Protein AF-A0AAD9LIN9-F1 (afdb_monomer_lite)

Sequence (236 aa):
MSSSPPSQGSTLVLTNASLFRLIMSFIDGVPGRVVSLVTDFQRSARGVPWSAVGALPRSVIQRGDLKTLRHLRKLSTTKTFQSRPELVFDGATRCAIQFGQLEILKYLADTGLLLNDGSAHSVTINSRTVGSMLMGWAVRYSEALQSTEKLEIVQWVAANYSRSALRDVKAEDLSRAGIPVLQILRQRELATSGLEDPKLADLVAKMGKMTTLRFFLERDGARCTADAMDGAATNG

Radius of gyration: 23.52 Å; chains: 1; bounding box: 52×35×80 Å

Secondary structure (DSSP, 8-state):
---PPPPHHHHHHHH-HHHHHHHHTEETTEEHHHHHHHHHHHHH-SSS-TTSTTHHHHHHHHTT-HHHHHHHHHHHTSTTTTT-GGG--TTHHHHHHHTT-HHHHHHHHHTT-TT----S------HHHHHHHHHHHHHHHTTTT--THHHHHHHHHHHHS-GGGGTT--HHHHHT--HHHHHHHHHTT-SHHHHH-THHHHHHHHTT-HHHHHHHHTSTT----HHHHHHHHHH-

Organism: NCBI:txid4793

pLDDT: mean 81.63, std 12.38, range [37.16, 95.62]

Foldseek 3Di:
DDDDPDPPVVVVCVPPPVNVVVVVCADPNAGVVLVVLLVVCVVPDPDDPLQAAQQSLLSCLLVLPVVVNVSLVVQCPDPVRVPRRNSQCACNLLSNLLNLNVVVNVVCVVVVNQNSHVDPPPPVCPLLNSLQVQLLSLQQNVPVPPDPSSVVSNVVSPVPGDLNSQQNRALLSNLNGDPVSVVVCVVVVHNVNRLVDLCNLLSNLLVVVVVVNVVSPVDPPRDHDVSSVVSNVVVD

Structure (mmCIF, N/CA/C/O backbone):
data_AF-A0AAD9LIN9-F1
#
_entry.id   AF-A0AAD9LIN9-F1
#
loop_
_atom_site.group_PDB
_atom_site.id
_atom_site.type_symbol
_atom_site.label_atom_id
_atom_site.label_alt_id
_atom_site.label_comp_id
_atom_site.label_asym_id
_atom_site.label_entity_id
_atom_site.label_seq_id
_atom_site.pdbx_PDB_ins_code
_atom_site.Cartn_x
_atom_site.Cartn_y
_atom_site.Cartn_z
_atom_site.occupancy
_atom_site.B_iso_or_equiv
_atom_site.auth_seq_id
_atom_site.auth_comp_id
_atom_site.auth_asym_id
_atom_site.auth_atom_id
_atom_site.pdbx_PDB_model_num
ATOM 1 N N . MET A 1 1 ? -34.062 1.562 52.263 1.00 40.84 1 MET A N 1
ATOM 2 C CA . MET A 1 1 ? -33.052 1.560 51.182 1.00 40.84 1 MET A CA 1
ATOM 3 C C . MET A 1 1 ? -32.554 0.131 51.027 1.00 40.84 1 MET A C 1
ATOM 5 O O . MET A 1 1 ? -31.830 -0.338 51.890 1.00 40.84 1 MET A O 1
ATOM 9 N N . SER A 1 2 ? -33.049 -0.604 50.028 1.00 40.00 2 SER A N 1
ATOM 10 C CA . SER A 1 2 ? -32.646 -1.994 49.778 1.00 40.00 2 SER A CA 1
ATOM 11 C C . SER A 1 2 ? -31.381 -1.978 48.921 1.00 40.00 2 SER A C 1
ATOM 13 O O . SER A 1 2 ? -31.427 -1.574 47.761 1.00 40.00 2 SER A O 1
ATOM 15 N N . SER A 1 3 ? -30.241 -2.325 49.516 1.00 50.09 3 SER A N 1
ATOM 16 C CA . SER A 1 3 ? -28.999 -2.568 48.788 1.00 50.09 3 SER A CA 1
ATOM 17 C C . SER A 1 3 ? -29.068 -3.963 48.178 1.00 50.09 3 SER A C 1
ATOM 19 O O . SER A 1 3 ? -29.034 -4.961 48.901 1.00 50.09 3 SER A O 1
ATOM 21 N N . SER A 1 4 ? -29.182 -4.032 46.857 1.00 52.44 4 SER A N 1
ATOM 22 C CA . SER A 1 4 ? -29.046 -5.272 46.098 1.00 52.44 4 SER A CA 1
ATOM 23 C C . SER A 1 4 ? -27.738 -5.977 46.494 1.00 52.44 4 SER A C 1
ATOM 25 O O . SER A 1 4 ? -26.710 -5.299 46.597 1.00 52.44 4 SER A O 1
ATOM 27 N N . PRO A 1 5 ? -27.734 -7.302 46.727 1.00 55.59 5 PRO A N 1
ATOM 28 C CA . PRO A 1 5 ? -26.505 -8.019 47.046 1.00 55.59 5 PRO A CA 1
ATOM 29 C C . PRO A 1 5 ? -25.484 -7.816 45.914 1.00 55.59 5 PRO A C 1
ATOM 31 O O . PRO A 1 5 ? -25.882 -7.790 44.743 1.00 55.59 5 PRO A O 1
ATOM 34 N N . PRO A 1 6 ? -24.181 -7.656 46.223 1.00 55.16 6 PRO A N 1
ATOM 35 C CA . PRO A 1 6 ? -23.162 -7.539 45.191 1.00 55.16 6 PRO A CA 1
ATOM 36 C C . PRO A 1 6 ? -23.255 -8.775 44.300 1.00 55.16 6 PRO A C 1
ATOM 38 O O . PRO A 1 6 ? -23.201 -9.908 44.780 1.00 55.16 6 PRO A O 1
ATOM 41 N N . SER A 1 7 ? -23.475 -8.546 43.005 1.00 63.53 7 SER A N 1
ATOM 42 C CA . SER A 1 7 ? -23.636 -9.620 42.029 1.00 63.53 7 SER A CA 1
ATOM 43 C C . SER A 1 7 ? -22.483 -10.620 42.177 1.00 63.53 7 SER A C 1
ATOM 45 O O . SER A 1 7 ? -21.326 -10.213 42.291 1.00 63.53 7 SER A O 1
ATOM 47 N N . GLN A 1 8 ? -22.758 -11.927 42.177 1.00 64.88 8 GLN A N 1
ATOM 48 C CA . GLN A 1 8 ? -21.700 -12.946 42.283 1.00 64.88 8 GLN A CA 1
ATOM 49 C C . GLN A 1 8 ? -20.569 -12.722 41.258 1.00 64.88 8 GLN A C 1
ATOM 51 O O . GLN A 1 8 ? -19.408 -13.007 41.546 1.00 64.88 8 GLN A O 1
ATOM 56 N N . GLY A 1 9 ? -20.886 -12.122 40.104 1.00 65.44 9 GLY A N 1
ATOM 57 C CA . GLY A 1 9 ? -19.915 -11.704 39.093 1.00 65.44 9 GLY A CA 1
ATOM 58 C C . GLY A 1 9 ? -18.908 -10.648 39.569 1.00 65.44 9 GLY A C 1
ATOM 59 O O . GLY A 1 9 ? -17.719 -10.803 39.306 1.00 65.44 9 GLY A O 1
ATOM 60 N N . SER A 1 10 ? -19.323 -9.613 40.311 1.00 66.25 10 SER A N 1
ATOM 61 C CA . SER A 1 10 ? -18.398 -8.582 40.824 1.00 66.25 10 SER A CA 1
ATOM 62 C C . SER A 1 10 ? -17.397 -9.140 41.843 1.00 66.25 10 SER A C 1
ATOM 64 O O . SER A 1 10 ? -16.228 -8.760 41.835 1.00 66.25 10 SER A O 1
ATOM 66 N N . THR A 1 11 ? -17.815 -10.102 42.666 1.00 73.06 11 THR A N 1
ATOM 67 C CA . THR A 1 11 ? -16.934 -10.760 43.643 1.00 73.06 11 THR A CA 1
ATOM 68 C C . THR A 1 11 ? -15.920 -11.675 42.953 1.00 73.06 11 THR A C 1
ATOM 70 O O . THR A 1 11 ? -14.753 -11.707 43.334 1.00 73.06 11 THR A O 1
ATOM 73 N N . LEU A 1 12 ? -16.325 -12.360 41.880 1.00 74.56 12 LEU A N 1
ATOM 74 C CA . LEU A 1 12 ? -15.452 -13.192 41.039 1.00 74.56 12 LEU A CA 1
ATOM 75 C C . LEU A 1 12 ? -14.375 -12.372 40.316 1.00 74.56 12 LEU A C 1
ATOM 77 O O . LEU A 1 12 ? -13.228 -12.796 40.192 1.00 74.56 12 LEU A O 1
ATOM 81 N N . VAL A 1 13 ? -14.741 -11.173 39.868 1.00 73.69 13 VAL A N 1
ATOM 82 C CA . VAL A 1 13 ? -13.835 -10.230 39.207 1.00 73.69 13 VAL A CA 1
ATOM 83 C C . VAL A 1 13 ? -12.764 -9.706 40.166 1.00 73.69 13 VAL A C 1
ATOM 85 O O . VAL A 1 13 ? -11.589 -9.670 39.805 1.00 73.69 13 VAL A O 1
ATOM 88 N N . LEU A 1 14 ? -13.160 -9.316 41.382 1.00 74.06 14 LEU A N 1
ATOM 89 C CA . LEU A 1 14 ? -12.251 -8.752 42.387 1.00 74.06 14 LEU A CA 1
ATOM 90 C C . LEU A 1 14 ? -11.348 -9.806 43.041 1.00 74.06 14 LEU A C 1
ATOM 92 O O . LEU A 1 14 ? -10.249 -9.482 43.480 1.00 74.06 14 LEU A O 1
ATOM 96 N N . THR A 1 15 ? -11.784 -11.066 43.093 1.00 81.25 15 THR A N 1
ATOM 97 C CA . THR A 1 15 ? -11.004 -12.167 43.689 1.00 81.25 15 THR A CA 1
ATOM 98 C C . THR A 1 15 ? -10.076 -12.855 42.686 1.00 81.25 15 THR A C 1
ATOM 100 O O . THR A 1 15 ? -9.101 -13.492 43.084 1.00 81.25 15 THR A O 1
ATOM 103 N N . ASN A 1 16 ? -10.307 -12.694 41.380 1.00 84.31 16 ASN A N 1
ATOM 104 C CA . ASN A 1 16 ? -9.411 -13.197 40.347 1.00 84.31 16 ASN A CA 1
ATOM 105 C C . ASN A 1 16 ? -8.352 -12.145 39.982 1.00 84.31 16 ASN A C 1
ATOM 107 O O . ASN A 1 16 ? -8.599 -11.236 39.190 1.00 84.31 16 ASN A O 1
ATOM 111 N N . ALA A 1 17 ? -7.135 -12.304 40.510 1.00 80.88 17 ALA A N 1
ATOM 112 C CA . ALA A 1 17 ? -6.036 -11.356 40.306 1.00 80.88 17 ALA A CA 1
ATOM 113 C C . ALA A 1 17 ? -5.685 -11.095 38.828 1.00 80.88 17 ALA A C 1
ATOM 115 O O . ALA A 1 17 ? -5.216 -10.005 38.494 1.00 80.88 17 ALA A O 1
ATOM 116 N N . SER A 1 18 ? -5.885 -12.075 37.944 1.00 83.69 18 SER A N 1
ATOM 117 C CA . SER A 1 18 ? -5.639 -11.928 36.505 1.00 83.69 18 SER A CA 1
ATOM 118 C C . SER A 1 18 ? -6.723 -11.082 35.844 1.00 83.69 18 SER A C 1
ATOM 120 O O . SER A 1 18 ? -6.426 -10.214 35.025 1.00 83.69 18 SER A O 1
ATOM 122 N N . LEU A 1 19 ? -7.979 -11.302 36.234 1.00 78.81 19 LEU A N 1
ATOM 123 C CA . LEU A 1 19 ? -9.132 -10.587 35.696 1.00 78.81 19 LEU A CA 1
ATOM 124 C C . LEU A 1 19 ? -9.186 -9.146 36.219 1.00 78.81 19 LEU A C 1
ATOM 126 O O . LEU A 1 19 ? -9.415 -8.216 35.448 1.00 78.81 19 LEU A O 1
ATOM 130 N N . PHE A 1 20 ? -8.854 -8.949 37.495 1.00 77.62 20 PHE A N 1
ATOM 131 C CA . PHE A 1 20 ? -8.679 -7.631 38.094 1.00 77.62 20 PHE A CA 1
ATOM 132 C C . PHE A 1 20 ? -7.570 -6.831 37.396 1.00 77.62 20 PHE A C 1
ATOM 134 O O . PHE A 1 20 ? -7.797 -5.698 36.972 1.00 77.62 20 PHE A O 1
ATOM 141 N N . ARG A 1 21 ? -6.389 -7.436 37.182 1.00 77.19 21 ARG A N 1
ATOM 142 C CA . ARG A 1 21 ? -5.291 -6.801 36.430 1.00 77.19 21 ARG A CA 1
ATOM 143 C C . ARG A 1 21 ? -5.683 -6.461 34.994 1.00 77.19 21 ARG A C 1
ATOM 145 O O . ARG A 1 21 ? -5.292 -5.410 34.495 1.00 77.19 21 ARG A O 1
ATOM 152 N N . LEU A 1 22 ? -6.462 -7.322 34.338 1.00 77.69 22 LEU A N 1
ATOM 153 C CA . LEU A 1 22 ? -6.975 -7.046 33.001 1.00 77.69 22 LEU A CA 1
ATOM 154 C C . LEU A 1 22 ? -7.895 -5.822 33.005 1.00 77.69 22 LEU A C 1
ATOM 156 O O . LEU A 1 22 ? -7.712 -4.953 32.165 1.00 77.69 22 LEU A O 1
ATOM 160 N N . ILE A 1 23 ? -8.830 -5.709 33.949 1.00 76.12 23 ILE A N 1
ATOM 161 C CA . ILE A 1 23 ? -9.749 -4.561 34.030 1.00 76.12 23 ILE A CA 1
ATOM 162 C C . ILE A 1 23 ? -8.998 -3.267 34.338 1.00 76.12 23 ILE A C 1
ATOM 164 O O . ILE A 1 23 ? -9.248 -2.260 33.685 1.00 76.12 23 ILE A O 1
ATOM 168 N N . MET A 1 24 ? -8.022 -3.306 35.247 1.00 75.75 24 MET A N 1
ATOM 169 C CA . MET A 1 24 ? -7.171 -2.149 35.558 1.00 75.75 24 MET A CA 1
ATOM 170 C C . MET A 1 24 ? -6.304 -1.696 34.373 1.00 75.75 24 MET A C 1
ATOM 172 O O . MET A 1 24 ? -5.775 -0.589 34.384 1.00 75.75 24 MET A O 1
ATOM 176 N N . SER A 1 25 ? -6.153 -2.525 33.334 1.00 78.50 25 SER A N 1
ATOM 177 C CA . SER A 1 25 ? -5.475 -2.119 32.099 1.00 78.50 25 SER A CA 1
ATOM 178 C C . SER A 1 25 ? -6.343 -1.252 31.176 1.00 78.50 25 SER A C 1
ATOM 180 O O . SER A 1 25 ? -5.838 -0.759 30.167 1.00 78.50 25 SER A O 1
ATOM 182 N N . PHE A 1 26 ? -7.625 -1.056 31.502 1.00 75.56 26 PHE A N 1
ATOM 183 C CA . PHE A 1 26 ? -8.545 -0.162 30.802 1.00 75.56 26 PHE A CA 1
ATOM 184 C C . PHE A 1 26 ? -8.775 1.110 31.628 1.00 75.56 26 PHE A C 1
ATOM 186 O O . PHE A 1 26 ? -8.906 1.054 32.846 1.00 75.56 26 PHE A O 1
ATOM 193 N N . ILE A 1 27 ? -8.870 2.251 30.951 1.00 74.00 27 ILE A N 1
ATOM 194 C CA . ILE A 1 27 ? -9.215 3.556 31.522 1.00 74.00 27 ILE A CA 1
ATOM 195 C C . ILE A 1 27 ? -10.541 3.963 30.880 1.00 74.00 27 ILE A C 1
ATOM 197 O O . ILE A 1 27 ? -10.624 4.039 29.655 1.00 74.00 27 ILE A O 1
ATOM 201 N N . ASP A 1 28 ? -11.594 4.127 31.683 1.00 69.62 28 ASP A N 1
ATOM 202 C CA . ASP A 1 28 ? -12.959 4.443 31.224 1.00 69.62 28 ASP A CA 1
ATOM 203 C C . ASP A 1 28 ? -13.486 3.505 30.116 1.00 69.62 28 ASP A C 1
ATOM 205 O O . ASP A 1 28 ? -14.159 3.912 29.170 1.00 69.62 28 ASP A O 1
ATOM 209 N N . GLY A 1 29 ? -13.147 2.213 30.209 1.00 71.81 29 GLY A N 1
ATOM 210 C CA . GLY A 1 29 ? -13.532 1.197 29.220 1.00 71.81 29 GLY A CA 1
ATOM 211 C C . GLY A 1 29 ? -12.688 1.196 27.938 1.00 71.81 29 GLY A C 1
ATOM 212 O O . GLY A 1 29 ? -12.915 0.366 27.056 1.00 71.81 29 GLY A O 1
ATOM 213 N N . VAL A 1 30 ? -11.679 2.065 27.840 1.00 78.31 30 VAL A N 1
ATOM 214 C CA . VAL A 1 30 ? -10.724 2.130 26.728 1.00 78.31 30 VAL A CA 1
ATOM 215 C C . VAL A 1 30 ? -9.413 1.443 27.134 1.00 78.31 30 VAL A C 1
ATOM 217 O O . VAL A 1 30 ? -8.867 1.757 28.189 1.00 78.31 30 VAL A O 1
ATOM 220 N N . PRO A 1 31 ? -8.853 0.518 26.331 1.00 81.75 31 PRO A N 1
ATOM 221 C CA . PRO A 1 31 ? -7.564 -0.100 26.643 1.00 81.75 31 PRO A CA 1
ATOM 222 C C . PRO A 1 31 ? -6.465 0.953 26.842 1.00 81.75 31 PRO A C 1
ATOM 224 O O . PRO A 1 31 ? -6.282 1.820 25.988 1.00 81.75 31 PRO A O 1
ATOM 227 N N . GLY A 1 32 ? -5.661 0.845 27.901 1.00 78.44 32 GLY A N 1
ATOM 228 C CA . GLY A 1 32 ? -4.617 1.824 28.234 1.00 78.44 32 GLY A CA 1
ATOM 229 C C . GLY A 1 32 ? -3.576 2.027 27.125 1.00 78.44 32 GLY A C 1
ATOM 230 O O . GLY A 1 32 ? -3.044 3.121 26.964 1.00 78.44 32 GLY A O 1
ATOM 231 N N . ARG A 1 33 ? -3.348 1.014 26.275 1.00 79.44 33 ARG A N 1
ATOM 232 C CA . ARG A 1 33 ? -2.519 1.142 25.059 1.00 79.44 33 ARG A CA 1
ATOM 233 C C . ARG A 1 33 ? -3.085 2.150 24.057 1.00 79.44 33 ARG A C 1
ATOM 235 O O . ARG A 1 33 ? -2.318 2.879 23.440 1.00 79.44 33 ARG A O 1
ATOM 242 N N . VAL A 1 34 ? -4.409 2.208 23.911 1.00 79.38 34 VAL A N 1
ATOM 243 C CA . VAL A 1 34 ? -5.083 3.196 23.057 1.00 79.38 34 VAL A CA 1
ATOM 244 C C . VAL A 1 34 ? -4.967 4.588 23.675 1.00 79.38 34 VAL A C 1
ATOM 246 O O . VAL A 1 34 ? -4.693 5.540 22.954 1.00 79.38 34 VAL A O 1
ATOM 249 N N . VAL A 1 35 ? -5.084 4.711 25.000 1.00 79.69 35 VAL A N 1
ATOM 250 C CA . VAL A 1 35 ? -4.871 5.992 25.696 1.00 79.69 35 VAL A CA 1
ATOM 251 C C . VAL A 1 35 ? -3.441 6.496 25.486 1.00 79.69 35 VAL A C 1
ATOM 253 O O . VAL A 1 35 ? -3.258 7.625 25.043 1.00 79.69 35 VAL A O 1
ATOM 256 N N . SER A 1 36 ? -2.435 5.638 25.689 1.00 81.94 36 SER A N 1
ATOM 257 C CA . SER A 1 36 ? -1.027 5.972 25.426 1.00 81.94 36 SER A CA 1
ATOM 258 C C . SER A 1 36 ? -0.796 6.389 23.975 1.00 81.94 36 SER A C 1
ATOM 260 O O . SER A 1 36 ? -0.120 7.383 23.730 1.00 81.94 36 SER A O 1
ATOM 262 N N . LEU A 1 37 ? -1.379 5.661 23.014 1.00 82.00 37 LEU A N 1
ATOM 263 C CA . LEU A 1 37 ? -1.310 6.007 21.595 1.00 82.00 37 LEU A CA 1
ATOM 264 C C . LEU A 1 37 ? -1.851 7.418 21.343 1.00 82.00 37 LEU A C 1
ATOM 266 O O . LEU A 1 37 ? -1.202 8.191 20.644 1.00 82.00 37 LEU A O 1
ATOM 270 N N . VAL A 1 38 ? -3.017 7.752 21.901 1.00 80.88 38 VAL A N 1
ATOM 271 C CA . VAL A 1 38 ? -3.627 9.080 21.751 1.00 80.88 38 VAL A CA 1
ATOM 272 C C . VAL A 1 38 ? -2.725 10.154 22.355 1.00 80.88 38 VAL A C 1
ATOM 274 O O . VAL A 1 38 ? -2.462 11.158 21.696 1.00 80.88 38 VAL A O 1
ATOM 277 N N . THR A 1 39 ? -2.196 9.937 23.562 1.00 77.94 39 THR A N 1
ATOM 278 C CA . THR A 1 39 ? -1.291 10.896 24.212 1.00 77.94 39 THR A CA 1
ATOM 279 C C . THR A 1 39 ? -0.00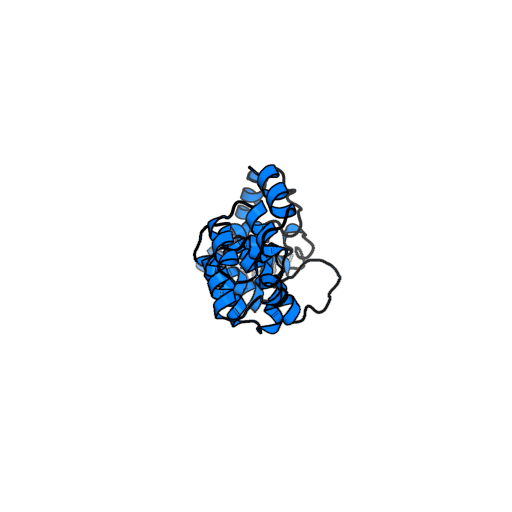5 11.102 23.408 1.00 77.94 39 THR A C 1
ATOM 281 O O . THR A 1 39 ? 0.435 12.236 23.223 1.00 77.94 39 THR A O 1
ATOM 284 N N . ASP A 1 40 ? 0.596 10.028 22.894 1.00 80.06 40 ASP A N 1
ATOM 285 C CA . ASP A 1 40 ? 1.798 10.113 22.062 1.00 80.06 40 ASP A CA 1
ATOM 286 C C . ASP A 1 40 ? 1.509 10.822 20.739 1.00 80.06 40 ASP A C 1
ATOM 288 O O . ASP A 1 40 ? 2.277 11.682 20.315 1.00 80.06 40 ASP A O 1
ATOM 292 N N . PHE A 1 41 ? 0.383 10.501 20.099 1.00 74.00 41 PHE A N 1
ATOM 293 C CA . PHE A 1 41 ? -0.036 11.146 18.860 1.00 74.00 41 PHE A CA 1
ATOM 294 C C . PHE A 1 41 ? -0.233 12.652 19.060 1.00 74.00 41 PHE A C 1
ATOM 296 O O . PHE A 1 41 ? 0.284 13.442 18.277 1.00 74.00 41 PHE A O 1
ATOM 303 N N . GLN A 1 42 ? -0.901 13.061 20.143 1.00 73.62 42 GLN A N 1
ATOM 304 C CA . GLN A 1 42 ? -1.080 14.471 20.501 1.00 73.62 42 GLN A CA 1
ATOM 305 C C . GLN A 1 42 ? 0.254 15.189 20.741 1.00 73.62 42 GLN A C 1
ATOM 307 O O . GLN A 1 42 ? 0.411 16.331 20.316 1.00 73.62 42 GLN A O 1
ATOM 312 N N . ARG A 1 43 ? 1.235 14.527 21.372 1.00 73.88 43 ARG A N 1
ATOM 313 C CA . ARG A 1 43 ? 2.582 15.096 21.557 1.00 73.88 43 ARG A CA 1
ATOM 314 C C . ARG A 1 43 ? 3.352 15.233 20.239 1.00 73.88 43 ARG A C 1
ATOM 316 O O . ARG A 1 43 ? 4.125 16.175 20.083 1.00 73.88 43 ARG A O 1
ATOM 323 N N . SER A 1 44 ? 3.168 14.300 19.306 1.00 70.12 44 SER A N 1
ATOM 324 C CA . SER A 1 44 ? 3.923 14.243 18.046 1.00 70.12 44 SER A CA 1
ATOM 325 C C . SER A 1 44 ? 3.276 14.991 16.876 1.00 70.12 44 SER A C 1
ATOM 327 O O . SER A 1 44 ? 3.962 15.265 15.891 1.00 70.12 44 SER A O 1
ATOM 329 N N . ALA A 1 45 ? 1.986 15.327 16.943 1.00 62.34 45 ALA A N 1
ATOM 330 C CA . ALA A 1 45 ? 1.246 15.957 15.852 1.00 62.34 45 ALA A CA 1
ATOM 331 C C . ALA A 1 45 ? 1.630 17.438 15.652 1.00 62.34 45 ALA A C 1
ATOM 333 O O . ALA A 1 45 ? 0.875 18.353 15.970 1.00 62.34 45 ALA A O 1
ATOM 334 N N . ARG A 1 46 ? 2.800 17.699 15.058 1.00 55.31 46 ARG A N 1
ATOM 335 C CA . ARG A 1 46 ? 3.103 18.998 14.441 1.00 55.31 46 ARG A CA 1
ATOM 336 C C . ARG A 1 46 ? 2.500 19.027 13.032 1.00 55.31 46 ARG A C 1
ATOM 338 O O . ARG A 1 46 ? 3.142 18.608 12.079 1.00 55.31 46 ARG A O 1
ATOM 345 N N . GLY A 1 47 ? 1.254 19.492 12.908 1.00 58.22 47 GLY A N 1
ATOM 346 C CA . GLY A 1 47 ? 0.669 19.896 11.617 1.00 58.22 47 GLY A CA 1
ATOM 347 C C . GLY A 1 47 ? -0.437 19.015 11.019 1.00 58.22 47 GLY A C 1
ATOM 348 O O . GLY A 1 47 ? -1.042 19.431 10.037 1.00 58.22 47 GLY A O 1
ATOM 349 N N . VAL A 1 48 ? -0.767 17.853 11.598 1.00 57.78 48 VAL A N 1
ATOM 350 C CA . VAL A 1 48 ? -1.979 17.091 11.226 1.00 57.78 48 VAL A CA 1
ATOM 351 C C . VAL A 1 48 ? -3.020 17.264 12.334 1.00 57.78 48 VAL A C 1
ATOM 353 O O . VAL A 1 48 ? -2.715 16.927 13.480 1.00 57.78 48 VAL A O 1
ATOM 356 N N . PRO A 1 49 ? -4.231 17.776 12.041 1.00 60.34 49 PRO A N 1
ATOM 357 C CA . PRO A 1 49 ? -5.289 17.888 13.038 1.00 60.34 49 PRO A CA 1
ATOM 358 C C . PRO A 1 49 ? -5.581 16.527 13.672 1.00 60.34 49 PRO A C 1
ATOM 360 O O . PRO A 1 49 ? -5.737 15.530 12.968 1.00 60.34 49 PRO A O 1
ATOM 363 N N . TRP A 1 50 ? -5.679 16.482 15.000 1.00 58.56 50 TRP A N 1
ATOM 364 C CA . TRP A 1 50 ? -5.973 15.250 15.740 1.00 58.56 50 TRP A CA 1
ATOM 365 C C . TRP A 1 50 ? -7.312 14.616 15.331 1.00 58.56 50 TRP A C 1
ATOM 367 O O . TRP A 1 50 ? -7.451 13.402 15.417 1.00 58.56 50 TRP A O 1
ATOM 377 N N . SER A 1 51 ? -8.247 15.431 14.832 1.00 61.09 51 SER A N 1
ATOM 378 C CA . SER A 1 51 ? -9.563 15.040 14.320 1.00 61.09 51 SER A CA 1
ATOM 379 C C . SER A 1 51 ? -9.559 14.555 12.865 1.00 61.09 51 SER A C 1
ATOM 381 O O . SER A 1 51 ? -10.620 14.357 12.269 1.00 61.09 51 SER A O 1
ATOM 383 N N . ALA A 1 52 ? -8.382 14.386 12.252 1.00 76.94 52 ALA A N 1
ATOM 384 C CA . ALA A 1 52 ? -8.292 13.899 10.885 1.00 76.94 52 ALA A CA 1
ATOM 385 C C . ALA A 1 52 ? -8.848 12.471 10.777 1.00 76.94 52 ALA A C 1
ATOM 387 O O . ALA A 1 52 ? -8.537 11.589 11.584 1.00 76.94 52 ALA A O 1
ATOM 388 N N . VAL A 1 53 ? -9.643 12.240 9.731 1.00 84.62 53 VAL A N 1
ATOM 389 C CA . VAL A 1 53 ? -10.270 10.943 9.467 1.00 84.62 53 VAL A CA 1
ATOM 390 C C . VAL A 1 53 ? -9.202 9.844 9.415 1.00 84.62 53 VAL A C 1
ATOM 392 O O . VAL A 1 53 ? -8.164 9.979 8.758 1.00 84.62 53 VAL A O 1
ATOM 395 N N . GLY A 1 54 ? -9.414 8.788 10.195 1.00 86.75 54 GLY A N 1
ATOM 396 C CA . GLY A 1 54 ? -8.530 7.630 10.304 1.00 86.75 54 GLY A CA 1
ATOM 397 C C . GLY A 1 54 ? -7.109 7.900 10.784 1.00 86.75 54 GLY A C 1
ATOM 398 O O . GLY A 1 54 ? -6.202 7.119 10.487 1.00 86.75 54 GLY A O 1
ATOM 399 N N . ALA A 1 55 ? -6.884 8.990 11.521 1.00 87.88 55 ALA A N 1
ATOM 400 C CA . ALA A 1 55 ? -5.576 9.305 12.091 1.00 87.88 55 ALA A CA 1
ATOM 401 C C . ALA A 1 55 ? -5.027 8.178 12.988 1.00 87.88 55 ALA A C 1
ATOM 403 O O . ALA A 1 55 ? -3.855 7.811 12.857 1.00 87.88 55 ALA A O 1
ATOM 404 N N . LEU A 1 56 ? -5.859 7.591 13.862 1.00 89.56 56 LEU A N 1
ATOM 405 C CA . LEU A 1 56 ? -5.398 6.591 14.832 1.00 89.56 56 LEU A CA 1
ATOM 406 C C . LEU A 1 56 ? -5.045 5.249 14.171 1.00 89.56 56 LEU A C 1
ATOM 408 O O . LEU A 1 56 ? -3.920 4.789 14.392 1.00 89.56 56 LEU A O 1
ATOM 412 N N . PRO A 1 57 ? -5.901 4.634 13.321 1.00 92.50 57 PRO A N 1
ATOM 413 C CA . PRO A 1 57 ? -5.515 3.436 12.584 1.00 92.50 57 PRO A CA 1
ATOM 414 C C . PRO A 1 57 ? -4.239 3.644 11.769 1.00 92.50 57 PRO A C 1
ATOM 416 O O . PRO A 1 57 ? -3.318 2.846 11.895 1.00 92.50 57 PRO A O 1
ATOM 419 N N . ARG A 1 58 ? -4.118 4.742 11.009 1.00 90.75 58 ARG A N 1
ATOM 420 C CA . ARG A 1 58 ? -2.915 5.007 10.199 1.00 90.75 58 ARG A CA 1
ATOM 421 C C . ARG A 1 58 ? -1.646 5.119 11.048 1.00 90.75 58 ARG A C 1
ATOM 423 O O . ARG A 1 58 ? -0.626 4.542 10.682 1.00 90.75 58 ARG A O 1
ATOM 430 N N . SER A 1 59 ? -1.709 5.784 12.203 1.00 90.00 59 SER A N 1
ATOM 431 C CA . SER A 1 59 ? -0.560 5.881 13.115 1.00 90.00 59 SER A CA 1
ATOM 432 C C . SER A 1 59 ? -0.132 4.518 13.668 1.00 90.00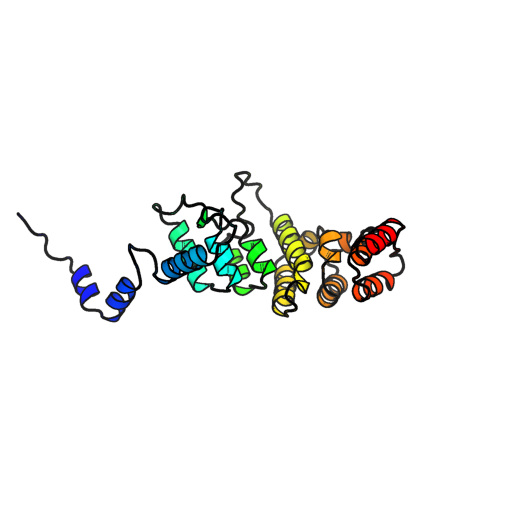 59 SER A C 1
ATOM 434 O O . SER A 1 59 ? 1.057 4.209 13.719 1.00 90.00 59 SER A O 1
ATOM 436 N N . VAL A 1 60 ? -1.095 3.676 14.045 1.00 92.62 60 VAL A N 1
ATOM 437 C CA . VAL A 1 60 ? -0.830 2.317 14.539 1.00 92.62 60 VAL A CA 1
ATOM 438 C C . VAL A 1 60 ? -0.240 1.429 13.449 1.00 92.62 60 VAL A C 1
ATOM 440 O O . VAL A 1 60 ? 0.693 0.672 13.713 1.00 92.62 60 VAL A O 1
ATOM 443 N N . ILE A 1 61 ? -0.757 1.546 12.226 1.00 93.94 61 ILE A N 1
ATOM 444 C CA . ILE A 1 61 ? -0.271 0.806 11.062 1.00 93.94 61 ILE A CA 1
ATOM 445 C C . ILE A 1 61 ? 1.169 1.197 10.756 1.00 93.94 61 ILE A C 1
ATOM 447 O O . ILE A 1 61 ? 2.006 0.318 10.612 1.00 93.94 61 ILE A O 1
ATOM 451 N N . GLN A 1 62 ? 1.496 2.488 10.750 1.00 90.62 62 GLN A N 1
ATOM 452 C CA . GLN A 1 62 ? 2.874 2.945 10.562 1.00 90.62 62 GLN A CA 1
ATOM 453 C C . GLN A 1 62 ? 3.853 2.320 11.575 1.00 90.62 62 GLN A C 1
ATOM 455 O O . GLN A 1 62 ? 5.006 2.072 11.234 1.00 90.62 62 GLN A O 1
ATOM 460 N N . ARG A 1 63 ? 3.402 2.048 12.807 1.00 91.00 63 ARG A N 1
ATOM 461 C CA . ARG A 1 63 ? 4.198 1.396 13.863 1.00 91.00 63 ARG A CA 1
ATOM 462 C C . ARG A 1 63 ? 4.184 -0.141 13.796 1.00 91.00 63 ARG A C 1
ATOM 464 O O . ARG A 1 63 ? 4.869 -0.772 14.592 1.00 91.00 63 ARG A O 1
ATOM 471 N N . GLY A 1 64 ? 3.378 -0.743 12.920 1.00 92.44 64 GLY A N 1
ATOM 472 C CA . GLY A 1 64 ? 3.200 -2.196 12.826 1.00 92.44 64 GLY A CA 1
ATOM 473 C C . GLY A 1 64 ? 2.468 -2.840 14.011 1.00 92.44 64 GLY A C 1
ATOM 474 O O . GLY A 1 64 ? 2.540 -4.053 14.205 1.00 92.44 64 GLY A O 1
ATOM 475 N N . ASP A 1 65 ? 1.740 -2.067 14.826 1.00 93.94 65 ASP A N 1
ATOM 476 C CA . ASP A 1 65 ? 1.103 -2.587 16.044 1.00 93.94 65 ASP A CA 1
ATOM 477 C C . ASP A 1 65 ? -0.296 -3.174 15.770 1.00 93.94 65 ASP A C 1
ATOM 479 O O . ASP A 1 65 ? -1.344 -2.592 16.070 1.00 93.94 65 ASP A O 1
ATOM 483 N N . LEU A 1 66 ? -0.318 -4.395 15.229 1.00 94.94 66 LEU A N 1
ATOM 484 C CA . LEU A 1 66 ? -1.551 -5.139 14.948 1.00 94.94 66 LEU A CA 1
ATOM 485 C C . LEU A 1 66 ? -2.435 -5.332 16.194 1.00 94.94 66 LEU A C 1
ATOM 487 O O . LEU A 1 66 ? -3.665 -5.361 16.091 1.00 94.94 66 LEU A O 1
ATOM 491 N N . LYS A 1 67 ? -1.838 -5.465 17.386 1.00 92.69 67 LYS A N 1
ATOM 492 C CA . LYS A 1 67 ? -2.606 -5.656 18.624 1.00 92.69 67 LYS A CA 1
ATOM 493 C C . LYS A 1 67 ? -3.417 -4.408 18.926 1.00 92.69 67 LYS A C 1
ATOM 495 O O . LYS A 1 67 ? -4.619 -4.516 19.163 1.00 92.69 67 LYS A O 1
ATOM 500 N N . THR A 1 68 ? -2.802 -3.232 18.898 1.00 91.44 68 THR A N 1
ATOM 501 C CA . THR A 1 68 ? -3.519 -1.971 19.125 1.00 91.44 68 THR A CA 1
ATOM 502 C C . THR A 1 68 ? -4.530 -1.702 18.010 1.00 91.44 68 THR A C 1
ATOM 504 O O . THR A 1 68 ? -5.641 -1.263 18.301 1.00 91.44 68 THR A O 1
ATOM 507 N N . LEU A 1 69 ? -4.240 -2.090 16.763 1.00 94.12 69 LEU A N 1
ATOM 508 C CA . LEU A 1 69 ? -5.184 -1.942 15.649 1.00 94.12 69 LEU A CA 1
ATOM 509 C C . LEU A 1 69 ? -6.480 -2.739 15.874 1.00 94.12 69 LEU A C 1
ATOM 511 O O . LEU A 1 69 ? -7.578 -2.229 15.650 1.00 94.12 69 LEU A O 1
ATOM 515 N N . ARG A 1 70 ? -6.367 -3.971 16.391 1.00 92.69 70 ARG A N 1
ATOM 516 C CA . ARG A 1 70 ? -7.526 -4.799 16.772 1.00 92.69 70 ARG A CA 1
ATOM 517 C C . ARG A 1 70 ? -8.367 -4.142 17.868 1.00 92.69 70 ARG A C 1
ATOM 519 O O . ARG A 1 70 ? -9.594 -4.222 17.821 1.00 92.69 70 ARG A O 1
ATOM 526 N N . HIS A 1 71 ? -7.729 -3.480 18.834 1.00 90.31 71 HIS A N 1
ATOM 527 C CA . HIS A 1 71 ? -8.439 -2.727 19.870 1.00 90.31 71 HIS A CA 1
ATOM 528 C C . HIS A 1 71 ? -9.166 -1.512 19.290 1.00 90.31 71 HIS A C 1
ATOM 530 O O . HIS A 1 71 ? -10.336 -1.311 19.612 1.00 90.31 71 HIS A O 1
ATOM 536 N N . LEU A 1 72 ? -8.521 -0.753 18.395 1.00 91.25 72 LEU A N 1
ATOM 537 C CA . LEU A 1 72 ? -9.153 0.379 17.710 1.00 91.25 72 LEU A CA 1
ATOM 538 C C . LEU A 1 72 ? -10.385 -0.056 16.918 1.00 91.25 72 LEU A C 1
ATOM 540 O O . LEU A 1 72 ? -11.411 0.608 16.999 1.00 91.25 72 LEU A O 1
ATOM 544 N N . ARG A 1 73 ? -10.328 -1.202 16.231 1.00 90.81 73 ARG A N 1
ATOM 545 C CA . ARG A 1 73 ? -11.501 -1.746 15.536 1.00 90.81 73 ARG A CA 1
ATOM 546 C C . ARG A 1 73 ? -12.641 -2.081 16.497 1.00 90.81 73 ARG A C 1
ATOM 548 O O . ARG A 1 73 ? -13.797 -1.793 16.223 1.00 90.81 73 ARG A O 1
ATOM 555 N N . LYS A 1 74 ? -12.331 -2.690 17.642 1.00 90.12 74 LYS A N 1
ATOM 556 C CA . LYS A 1 74 ? -13.350 -3.026 18.648 1.00 90.12 74 LYS A CA 1
ATOM 557 C C . LYS A 1 74 ? -14.012 -1.763 19.218 1.00 90.12 74 LYS A C 1
ATOM 559 O O . LYS A 1 74 ? -15.221 -1.737 19.447 1.00 90.12 74 LYS A O 1
ATOM 564 N N . LEU A 1 75 ? -13.224 -0.702 19.407 1.00 88.94 75 LEU A N 1
ATOM 565 C CA . LEU A 1 75 ? -13.729 0.612 19.803 1.00 88.94 75 LEU A CA 1
ATOM 566 C C . LEU A 1 75 ? -14.577 1.245 18.697 1.00 88.94 75 LEU A C 1
ATOM 568 O O . LEU A 1 75 ? -15.667 1.720 18.991 1.00 88.94 75 LEU A O 1
ATOM 572 N N . SER A 1 76 ? -14.144 1.192 17.435 1.00 89.19 76 SER A N 1
ATOM 573 C CA . SER A 1 76 ? -14.881 1.785 16.311 1.00 89.19 76 SER A CA 1
ATOM 574 C C . SER A 1 76 ? -16.253 1.142 16.085 1.00 89.19 76 SER A C 1
ATOM 576 O O . SER A 1 76 ? -17.144 1.786 15.550 1.00 89.19 76 SER A O 1
ATOM 578 N N . THR A 1 77 ? -16.462 -0.109 16.507 1.00 87.19 77 THR A N 1
ATOM 579 C CA . THR A 1 77 ? -17.779 -0.772 16.454 1.00 87.19 77 THR A CA 1
ATOM 580 C C . THR A 1 77 ? -18.638 -0.530 17.698 1.00 87.19 77 THR A C 1
ATOM 582 O O . THR A 1 77 ? -19.772 -0.999 17.770 1.00 87.19 77 THR A O 1
ATOM 585 N N . THR A 1 78 ? -18.111 0.149 18.716 1.00 88.12 78 THR A N 1
ATOM 586 C CA . THR A 1 78 ? -18.849 0.443 19.949 1.00 88.12 78 THR A CA 1
ATOM 587 C C . THR A 1 78 ? -19.709 1.688 19.745 1.00 88.12 78 THR A C 1
ATOM 589 O O . THR A 1 78 ? -19.200 2.720 19.314 1.00 88.12 78 THR A O 1
ATOM 592 N N . LYS A 1 79 ? -20.999 1.628 20.112 1.00 86.25 79 LYS A N 1
ATOM 593 C CA . LYS A 1 79 ? -21.979 2.716 19.890 1.00 86.25 79 LYS A CA 1
ATOM 594 C C . LYS A 1 79 ? -21.488 4.099 20.330 1.00 86.25 79 LYS A C 1
ATOM 596 O O . LYS A 1 79 ? -21.742 5.081 19.646 1.00 86.25 79 LYS A O 1
ATOM 601 N N . THR A 1 80 ? -20.762 4.170 21.443 1.00 84.81 80 THR A N 1
ATOM 602 C CA . THR A 1 80 ? -20.224 5.418 22.008 1.00 84.81 80 THR A CA 1
ATOM 603 C C . THR A 1 80 ? -19.161 6.079 21.124 1.00 84.81 80 THR A C 1
ATOM 605 O O . THR A 1 80 ? -19.001 7.296 21.151 1.00 84.81 80 THR A O 1
ATOM 608 N N . PHE A 1 81 ? -18.416 5.284 20.354 1.00 82.38 81 PHE A N 1
ATOM 609 C CA . PHE A 1 81 ? -17.228 5.731 19.624 1.00 82.38 81 PHE A CA 1
ATOM 610 C C . PHE A 1 81 ? -17.349 5.578 18.103 1.00 82.38 81 PHE A C 1
ATOM 612 O O . PHE A 1 81 ? -16.502 6.090 17.380 1.00 82.38 81 PHE A O 1
ATOM 619 N N . GLN A 1 82 ? -18.402 4.931 17.601 1.00 83.31 82 GLN A N 1
ATOM 620 C CA . GLN A 1 82 ? -18.585 4.654 16.172 1.00 83.31 82 GLN A CA 1
ATOM 621 C C . GLN A 1 82 ? -18.625 5.904 15.278 1.00 83.31 82 GLN A C 1
ATOM 623 O O . GLN A 1 82 ? -18.289 5.827 14.103 1.00 83.31 82 GLN A O 1
ATOM 628 N N . SER A 1 83 ? -19.027 7.059 15.821 1.00 84.50 83 SER A N 1
ATOM 629 C CA . SER A 1 83 ? -19.108 8.327 15.084 1.00 84.50 83 SER A CA 1
ATOM 630 C C . SER A 1 83 ? -17.805 9.131 15.102 1.00 84.50 83 SER A C 1
ATOM 632 O O . SER A 1 83 ? -17.775 10.255 14.605 1.00 84.50 83 SER A O 1
ATOM 634 N N . ARG A 1 84 ? -16.740 8.607 15.720 1.00 85.44 84 ARG A N 1
ATOM 635 C CA . ARG A 1 84 ? -15.465 9.315 15.858 1.00 85.44 84 ARG A CA 1
ATOM 636 C C . ARG A 1 84 ? -14.660 9.218 14.557 1.00 85.44 84 ARG A C 1
ATOM 638 O O . ARG A 1 84 ? -14.260 8.107 14.197 1.00 85.44 84 ARG A O 1
ATOM 645 N N . PRO A 1 85 ? -14.387 10.339 13.861 1.00 87.25 85 PRO A N 1
ATOM 646 C CA . PRO A 1 85 ? -13.662 10.315 12.590 1.00 87.25 85 PRO A CA 1
ATOM 647 C C . PRO A 1 85 ? -12.253 9.726 12.731 1.00 87.25 85 PRO A C 1
ATOM 649 O O . PRO A 1 85 ? -11.757 9.068 11.818 1.00 87.25 85 PRO A O 1
ATOM 652 N N . GLU A 1 86 ? -11.622 9.880 13.892 1.00 87.00 86 GLU A N 1
ATOM 653 C CA . GLU A 1 86 ? -10.261 9.422 14.172 1.00 87.00 86 GLU A CA 1
ATOM 654 C C . GLU A 1 86 ? -10.136 7.890 14.189 1.00 87.00 86 GLU A C 1
ATOM 656 O O . GLU A 1 86 ? -9.039 7.364 13.993 1.00 87.00 86 GLU A O 1
ATOM 661 N N . LEU A 1 87 ? -11.250 7.182 14.425 1.00 88.12 87 LEU A N 1
ATOM 662 C CA . LEU A 1 87 ? -11.334 5.718 14.500 1.00 88.12 87 LEU A CA 1
ATOM 663 C C . LEU A 1 87 ? -11.750 5.059 13.177 1.00 88.12 87 LEU A C 1
ATOM 665 O O . LEU A 1 87 ? -11.752 3.830 13.088 1.00 88.12 87 LEU A O 1
ATOM 669 N N . VAL A 1 88 ? -12.099 5.845 12.157 1.00 89.12 88 VAL A N 1
ATOM 670 C CA . VAL A 1 88 ? -12.459 5.329 10.829 1.00 89.12 88 VAL A CA 1
ATOM 671 C C . VAL A 1 88 ? -11.229 4.688 10.180 1.00 89.12 88 VAL A C 1
ATOM 673 O O . VAL A 1 88 ? -10.125 5.204 10.278 1.00 89.12 88 VAL A O 1
ATOM 676 N N . PHE A 1 89 ? -11.390 3.564 9.486 1.00 90.00 89 PHE A N 1
ATOM 677 C CA . PHE A 1 89 ? -10.276 2.851 8.837 1.00 90.00 89 PHE A CA 1
ATOM 678 C C . PHE A 1 89 ? -9.941 3.388 7.430 1.00 90.00 89 PHE A C 1
ATOM 680 O O . PHE A 1 89 ? -9.328 2.692 6.620 1.00 90.00 89 PHE A O 1
ATOM 687 N N . ASP A 1 90 ? -10.304 4.640 7.164 1.00 86.50 90 ASP A N 1
ATOM 688 C CA . ASP A 1 90 ? -10.055 5.334 5.903 1.00 86.50 90 ASP A CA 1
ATOM 689 C C . ASP A 1 90 ? -8.551 5.399 5.605 1.00 86.50 90 ASP A C 1
ATOM 691 O O . ASP A 1 90 ? -7.729 5.719 6.476 1.00 86.50 90 ASP A O 1
ATOM 695 N N . GLY A 1 91 ? -8.164 5.013 4.388 1.00 85.25 91 GLY A N 1
ATOM 696 C CA . GLY A 1 91 ? -6.761 4.959 3.979 1.00 85.25 91 GLY A CA 1
ATOM 697 C C . GLY A 1 91 ? -5.894 3.919 4.710 1.00 85.25 91 GLY A C 1
ATOM 698 O O . GLY A 1 91 ? -4.688 3.856 4.451 1.00 85.25 91 GLY A O 1
ATOM 699 N N . ALA A 1 92 ? -6.458 3.071 5.585 1.00 91.56 92 ALA A N 1
ATOM 700 C CA . ALA A 1 92 ? -5.708 2.049 6.326 1.00 91.56 92 ALA A CA 1
ATOM 701 C C . ALA A 1 92 ? -5.003 1.057 5.389 1.00 91.56 92 ALA A C 1
ATOM 703 O O . ALA A 1 92 ? -3.839 0.718 5.597 1.00 91.56 92 ALA A O 1
ATOM 704 N N . THR A 1 93 ? -5.684 0.646 4.316 1.00 92.56 93 THR A N 1
ATOM 705 C CA . THR A 1 93 ? -5.144 -0.302 3.328 1.00 92.56 93 THR A CA 1
ATOM 706 C C . THR A 1 93 ? -3.916 0.274 2.621 1.00 92.56 93 THR A C 1
ATOM 708 O O . THR A 1 93 ? -2.857 -0.352 2.593 1.00 92.56 93 THR A O 1
ATOM 711 N N . ARG A 1 94 ? -4.023 1.508 2.108 1.00 90.25 94 ARG A N 1
ATOM 712 C CA . ARG A 1 94 ? -2.902 2.206 1.464 1.00 90.25 94 ARG A CA 1
ATOM 713 C C . ARG A 1 94 ? -1.736 2.402 2.429 1.00 90.25 94 ARG A C 1
ATOM 715 O O . ARG A 1 94 ? -0.589 2.197 2.043 1.00 90.25 94 ARG A O 1
ATOM 722 N N . CYS A 1 95 ? -2.030 2.769 3.676 1.00 91.62 95 CYS A N 1
ATOM 723 C CA . CYS A 1 95 ? -1.035 2.949 4.728 1.00 91.62 95 CYS A CA 1
ATOM 724 C C . CYS A 1 95 ? -0.274 1.643 5.013 1.00 91.62 95 CYS A C 1
ATOM 726 O O . CYS A 1 95 ? 0.955 1.649 5.033 1.00 91.62 95 CYS A O 1
ATOM 728 N N . ALA A 1 96 ? -0.977 0.512 5.135 1.00 94.00 96 ALA A N 1
ATOM 729 C CA . ALA A 1 96 ? -0.352 -0.789 5.375 1.00 94.00 96 ALA A CA 1
ATOM 730 C C . ALA A 1 96 ? 0.621 -1.169 4.251 1.00 94.00 96 ALA A C 1
ATOM 732 O O . ALA A 1 96 ? 1.744 -1.583 4.524 1.00 94.00 96 ALA A O 1
ATOM 733 N N . ILE A 1 97 ? 0.235 -0.942 2.992 1.00 92.88 97 ILE A N 1
ATOM 734 C CA . ILE A 1 97 ? 1.104 -1.195 1.836 1.00 92.88 97 ILE A CA 1
ATOM 735 C C . ILE A 1 97 ? 2.309 -0.251 1.822 1.00 92.88 97 ILE A C 1
ATOM 737 O O . ILE A 1 97 ? 3.448 -0.690 1.664 1.00 92.88 97 ILE A O 1
ATOM 741 N N . GLN A 1 98 ? 2.076 1.048 2.023 1.00 90.94 98 GLN A N 1
ATOM 742 C CA . GLN A 1 98 ? 3.133 2.058 2.019 1.00 90.94 98 GLN A CA 1
ATOM 743 C C . GLN A 1 98 ? 4.225 1.756 3.055 1.00 90.94 98 GLN A C 1
ATOM 745 O O . GLN A 1 98 ? 5.411 1.937 2.755 1.00 90.94 98 GLN A O 1
ATOM 750 N N . PHE A 1 99 ? 3.829 1.275 4.237 1.00 91.25 99 PHE A N 1
ATOM 751 C CA . PHE A 1 99 ? 4.723 0.954 5.351 1.00 91.25 99 PHE A CA 1
ATOM 752 C C . PHE A 1 99 ? 5.149 -0.522 5.429 1.00 91.25 99 PHE A C 1
ATOM 754 O O . PHE A 1 99 ? 5.766 -0.905 6.416 1.00 91.25 99 PHE A O 1
ATOM 761 N N . GLY A 1 100 ? 4.855 -1.346 4.414 1.00 92.81 100 GLY A N 1
ATOM 762 C CA . GLY A 1 100 ? 5.325 -2.739 4.361 1.00 92.81 100 GLY A CA 1
ATOM 763 C C . GLY A 1 100 ? 4.668 -3.685 5.376 1.00 92.81 100 GLY A C 1
ATOM 764 O O . GLY A 1 100 ? 5.223 -4.723 5.705 1.00 92.81 100 GLY A O 1
ATOM 765 N N . GLN A 1 101 ? 3.482 -3.356 5.887 1.00 94.25 101 GLN A N 1
ATOM 766 C CA . GLN A 1 101 ? 2.832 -4.093 6.973 1.00 94.25 101 GLN A CA 1
ATOM 767 C C . GLN A 1 101 ? 1.948 -5.234 6.451 1.00 94.25 101 GLN A C 1
ATOM 769 O O . GLN A 1 101 ? 0.717 -5.147 6.488 1.00 94.25 101 GLN A O 1
ATOM 774 N N . LEU A 1 102 ? 2.567 -6.314 5.962 1.00 94.69 102 LEU A N 1
ATOM 775 C CA . LEU A 1 102 ? 1.855 -7.443 5.347 1.00 94.69 102 LEU A CA 1
ATOM 776 C C . LEU A 1 102 ? 0.834 -8.102 6.290 1.00 94.69 102 LEU A C 1
ATOM 778 O O . LEU A 1 102 ? -0.299 -8.356 5.890 1.00 94.69 102 LEU A O 1
ATOM 782 N N . GLU A 1 103 ? 1.197 -8.348 7.549 1.00 95.44 103 GLU A N 1
ATOM 783 C CA . GLU A 1 103 ? 0.297 -9.004 8.512 1.00 95.44 103 GLU A CA 1
ATOM 784 C C . GLU A 1 103 ? -0.930 -8.148 8.847 1.00 95.44 103 GLU A C 1
ATOM 786 O O . GLU A 1 103 ? -2.042 -8.652 9.013 1.00 95.44 103 GLU A O 1
ATOM 791 N N . ILE A 1 104 ? -0.754 -6.828 8.883 1.00 95.62 104 ILE A N 1
ATOM 792 C CA . ILE A 1 104 ? -1.866 -5.890 9.017 1.00 95.62 104 ILE A CA 1
ATOM 793 C C . ILE A 1 104 ? -2.726 -5.895 7.751 1.00 95.62 104 ILE A C 1
ATOM 795 O O . ILE A 1 104 ? -3.950 -5.894 7.857 1.00 95.62 104 ILE A O 1
ATOM 799 N N . LEU A 1 105 ? -2.117 -5.920 6.563 1.00 94.94 105 LEU A N 1
ATOM 800 C CA . LEU A 1 105 ? -2.849 -5.972 5.298 1.00 94.94 105 LEU A CA 1
ATOM 801 C C . LEU A 1 105 ? -3.716 -7.237 5.196 1.00 94.94 105 LEU A C 1
ATOM 803 O O . LEU A 1 105 ? -4.895 -7.131 4.862 1.00 94.94 105 LEU A O 1
ATOM 807 N N . LYS A 1 106 ? -3.168 -8.406 5.557 1.00 94.75 106 LYS A N 1
ATOM 808 C CA . LYS A 1 106 ? -3.918 -9.671 5.659 1.00 94.75 106 LYS A CA 1
ATOM 809 C C . LYS A 1 106 ? -5.078 -9.549 6.641 1.00 94.75 106 LYS A C 1
ATOM 811 O O . LYS A 1 106 ? -6.207 -9.868 6.295 1.00 94.75 106 LYS A O 1
ATOM 816 N N . TYR A 1 107 ? -4.835 -8.979 7.823 1.00 95.38 107 TYR A N 1
ATOM 817 C CA . TYR A 1 107 ? -5.902 -8.721 8.787 1.00 95.38 107 TYR A CA 1
ATOM 818 C C . TYR A 1 107 ? -7.017 -7.834 8.210 1.00 95.38 107 TYR A C 1
ATOM 820 O O . TYR A 1 107 ? -8.191 -8.118 8.433 1.00 95.38 107 TYR A O 1
ATOM 828 N N . LEU A 1 108 ? -6.693 -6.774 7.463 1.00 93.12 108 LEU A N 1
ATOM 829 C CA . LEU A 1 108 ? -7.704 -5.933 6.808 1.00 93.12 108 LEU A CA 1
ATOM 830 C C . LEU A 1 108 ? -8.496 -6.718 5.745 1.00 93.12 108 LEU A C 1
ATOM 832 O O . LEU A 1 108 ? -9.708 -6.529 5.640 1.00 93.12 108 LEU A O 1
ATOM 836 N N . ALA A 1 109 ? -7.843 -7.627 5.014 1.00 91.50 109 ALA A N 1
ATOM 837 C CA . ALA A 1 109 ? -8.477 -8.537 4.057 1.00 91.50 109 ALA A CA 1
ATOM 838 C C . ALA A 1 109 ? -9.468 -9.493 4.723 1.00 91.50 109 ALA A C 1
ATOM 840 O O . ALA A 1 109 ? -10.652 -9.475 4.384 1.00 91.50 109 ALA A O 1
ATOM 841 N N . ASP A 1 110 ? -9.015 -10.234 5.734 1.00 92.00 110 ASP A N 1
ATOM 842 C CA . ASP A 1 110 ? -9.815 -11.227 6.466 1.00 92.00 110 ASP A CA 1
ATOM 843 C C . ASP A 1 110 ? -11.055 -10.617 7.126 1.00 92.00 110 ASP A C 1
ATOM 845 O O . ASP A 1 110 ? -12.019 -11.298 7.471 1.00 92.00 110 ASP A O 1
ATOM 849 N N . THR A 1 111 ? -11.018 -9.307 7.347 1.00 89.44 111 THR A N 1
ATOM 850 C CA . THR A 1 111 ? -12.036 -8.580 8.090 1.00 89.44 111 THR A CA 1
ATOM 851 C C . THR A 1 111 ? -12.952 -7.730 7.224 1.00 89.44 111 THR A C 1
ATOM 853 O O . THR A 1 111 ? -13.828 -7.057 7.774 1.00 89.44 111 THR A O 1
ATOM 856 N N . GLY A 1 112 ? -12.769 -7.773 5.900 1.00 86.94 112 GLY A N 1
ATOM 857 C CA . GLY A 1 112 ? -13.560 -7.007 4.938 1.00 86.94 112 GLY A CA 1
ATOM 858 C C . GLY A 1 112 ? -13.319 -5.497 5.006 1.00 86.94 112 GLY A C 1
ATOM 859 O O . GLY A 1 112 ? -14.185 -4.728 4.610 1.00 86.94 112 GLY A O 1
ATOM 860 N N . LEU A 1 113 ? -12.170 -5.063 5.534 1.00 86.69 113 LEU A N 1
ATOM 861 C CA . LEU A 1 113 ? -11.795 -3.650 5.677 1.00 86.69 113 LEU A CA 1
ATOM 862 C C . LEU A 1 113 ? -10.895 -3.142 4.538 1.00 86.69 113 LEU A C 1
ATOM 864 O O . LEU A 1 113 ? -10.430 -1.999 4.586 1.00 86.69 113 LEU A O 1
ATOM 868 N N . LEU A 1 114 ? -10.615 -3.972 3.527 1.00 85.88 114 LEU A N 1
ATOM 869 C CA . LEU A 1 114 ? -9.853 -3.541 2.357 1.00 85.88 114 LEU A CA 1
ATOM 870 C C . LEU A 1 114 ? -10.585 -2.425 1.622 1.00 85.88 114 LEU A C 1
ATOM 872 O O . LEU A 1 114 ? -11.759 -2.564 1.293 1.00 85.88 114 LEU A O 1
ATOM 876 N N . LEU A 1 115 ? -9.851 -1.351 1.328 1.00 78.69 115 LEU A N 1
ATOM 877 C CA . LEU A 1 115 ? -10.355 -0.185 0.595 1.00 78.69 115 LEU A CA 1
ATOM 878 C C . LEU A 1 115 ? -11.612 0.435 1.223 1.00 78.69 115 LEU A C 1
ATOM 880 O O . LEU A 1 115 ? -12.440 0.998 0.511 1.00 78.69 115 LEU A O 1
ATOM 884 N N . ASN A 1 116 ? -11.763 0.323 2.548 1.00 70.25 116 ASN A N 1
ATOM 885 C CA . ASN A 1 116 ? -12.820 1.002 3.289 1.00 70.25 116 ASN A CA 1
ATOM 886 C C . ASN A 1 116 ? -12.534 2.510 3.340 1.00 70.25 116 ASN A C 1
ATOM 888 O O . ASN A 1 116 ? -12.118 3.039 4.370 1.00 70.25 116 ASN A O 1
ATOM 892 N N . ASP A 1 117 ? -12.700 3.171 2.200 1.00 59.25 117 ASP A N 1
ATOM 893 C CA . ASP A 1 117 ? -12.662 4.616 2.094 1.00 59.25 117 ASP A CA 1
ATOM 894 C C . ASP A 1 117 ? -14.050 5.132 2.491 1.00 59.25 117 ASP A C 1
ATOM 896 O O . ASP A 1 117 ? -15.067 4.673 1.969 1.00 59.25 117 ASP A O 1
ATOM 900 N N . GLY A 1 118 ? -14.115 6.070 3.437 1.00 50.25 118 GLY A N 1
ATOM 901 C CA . GLY A 1 118 ? -15.360 6.565 4.050 1.00 50.25 118 GLY A CA 1
ATOM 902 C C . GLY A 1 118 ? -16.303 7.328 3.103 1.00 50.25 118 GLY A C 1
ATOM 903 O O . GLY A 1 118 ? -17.197 8.040 3.561 1.00 50.25 118 GLY A O 1
ATOM 904 N N . SER A 1 119 ? -16.104 7.221 1.789 1.00 42.72 119 SER A N 1
ATOM 905 C CA . SER A 1 119 ? -16.956 7.812 0.768 1.00 42.72 119 SER A CA 1
ATOM 906 C C . SER A 1 119 ? -18.265 7.033 0.662 1.00 42.72 119 SER A C 1
ATOM 908 O O . SER A 1 119 ? -18.291 5.855 0.315 1.00 42.72 119 SER A O 1
ATOM 910 N N . ALA A 1 120 ? -19.377 7.730 0.894 1.00 37.16 120 ALA A N 1
ATOM 911 C CA . ALA A 1 120 ? -20.754 7.255 0.759 1.00 37.16 120 ALA A CA 1
ATOM 912 C C . ALA A 1 120 ? -21.166 6.854 -0.679 1.00 37.16 120 ALA A C 1
ATOM 914 O O . ALA A 1 120 ? -22.351 6.780 -0.988 1.00 37.16 120 ALA A O 1
ATOM 915 N N . HIS A 1 121 ? -20.212 6.588 -1.570 1.00 39.34 121 HIS A N 1
ATOM 916 C CA . HIS A 1 121 ? -20.443 5.855 -2.806 1.00 39.34 121 HIS A CA 1
ATOM 917 C C . HIS A 1 121 ? -19.898 4.446 -2.615 1.00 39.34 121 HIS A C 1
ATOM 919 O O . HIS A 1 121 ? -18.781 4.132 -3.021 1.00 39.34 121 HIS A O 1
ATOM 925 N N . SER A 1 122 ? -20.726 3.594 -2.003 1.00 41.22 122 SER A N 1
ATOM 926 C CA . SER A 1 122 ? -20.598 2.140 -2.084 1.00 41.22 122 SER A CA 1
ATOM 927 C C . SER A 1 122 ? -20.811 1.717 -3.542 1.00 41.22 122 SER A C 1
ATOM 929 O O . SER A 1 122 ? -21.830 1.150 -3.923 1.00 41.22 122 SER A O 1
ATOM 931 N N . VAL A 1 123 ? -19.850 2.049 -4.403 1.00 47.69 123 VAL A N 1
ATOM 932 C CA . VAL A 1 123 ? -19.635 1.286 -5.621 1.00 47.69 123 VAL A CA 1
ATOM 933 C C . VAL A 1 123 ? -19.220 -0.075 -5.108 1.00 47.69 123 VAL A C 1
ATOM 935 O O . VAL A 1 123 ? -18.268 -0.182 -4.340 1.00 47.69 123 VAL A O 1
ATOM 938 N N . THR A 1 124 ? -19.972 -1.107 -5.461 1.00 50.31 124 THR A N 1
ATOM 939 C CA . THR A 1 124 ? -19.644 -2.492 -5.145 1.00 50.31 124 THR A CA 1
ATOM 940 C C . THR A 1 124 ? -18.265 -2.769 -5.743 1.00 50.31 124 THR A C 1
ATOM 942 O O . THR A 1 124 ? -18.145 -3.028 -6.941 1.00 50.31 124 THR A O 1
ATOM 945 N N . ILE A 1 125 ? -17.200 -2.596 -4.952 1.00 61.41 125 ILE A N 1
ATOM 946 C CA . ILE A 1 125 ? -15.830 -2.728 -5.438 1.00 61.41 125 ILE A CA 1
ATOM 947 C C . ILE A 1 125 ? -15.646 -4.214 -5.721 1.00 61.41 125 ILE A C 1
ATOM 949 O O . ILE A 1 125 ? -15.453 -5.025 -4.819 1.00 61.41 125 ILE A O 1
ATOM 953 N N . ASN A 1 126 ? -15.807 -4.595 -6.985 1.00 70.88 126 ASN A N 1
ATOM 954 C CA . ASN A 1 126 ? -15.642 -5.979 -7.388 1.00 70.88 126 ASN A CA 1
ATOM 955 C C . ASN A 1 126 ? -14.174 -6.400 -7.187 1.00 70.88 126 ASN A C 1
ATOM 957 O O . ASN A 1 126 ? -13.260 -5.572 -7.145 1.00 70.88 126 ASN A O 1
ATOM 961 N N . SER A 1 127 ? -13.939 -7.709 -7.073 1.00 75.00 127 SER A N 1
ATOM 962 C CA . SER A 1 127 ? -12.599 -8.276 -6.847 1.00 75.00 127 SER A CA 1
ATOM 963 C C . SER A 1 127 ? -11.550 -7.766 -7.853 1.00 75.00 127 SER A C 1
ATOM 965 O O . SER A 1 127 ? -10.379 -7.613 -7.502 1.00 75.00 127 SER A O 1
ATOM 967 N N . ARG A 1 128 ? -11.975 -7.424 -9.081 1.00 75.62 128 ARG A N 1
ATOM 968 C CA . ARG A 1 128 ? -11.109 -6.852 -10.119 1.00 75.62 128 ARG A CA 1
ATOM 969 C C . ARG A 1 128 ? -10.578 -5.469 -9.727 1.00 75.62 128 ARG A C 1
ATOM 971 O O . ARG A 1 128 ? -9.367 -5.270 -9.746 1.00 75.62 128 ARG A O 1
ATOM 978 N N . THR A 1 129 ? -11.454 -4.547 -9.331 1.00 80.62 129 THR A N 1
ATOM 979 C CA . THR A 1 129 ? -11.064 -3.191 -8.917 1.00 80.62 129 THR A CA 1
ATOM 980 C C . THR A 1 129 ? -10.195 -3.220 -7.660 1.00 80.62 129 THR A C 1
ATOM 982 O O . THR A 1 129 ? -9.200 -2.498 -7.594 1.00 80.62 129 THR A O 1
ATOM 985 N N . VAL A 1 130 ? -10.512 -4.099 -6.697 1.00 84.12 130 VAL A N 1
ATOM 986 C CA . VAL A 1 130 ? -9.687 -4.273 -5.490 1.00 84.12 130 VAL A CA 1
ATOM 987 C C . VAL A 1 130 ? -8.272 -4.718 -5.861 1.00 84.12 130 VAL A C 1
ATOM 989 O O . VAL A 1 130 ? -7.301 -4.087 -5.448 1.00 84.12 130 VAL A O 1
ATOM 992 N N . GLY A 1 131 ? -8.146 -5.773 -6.674 1.00 85.31 131 GLY A N 1
ATOM 993 C CA . GLY A 1 131 ? -6.847 -6.311 -7.083 1.00 85.31 131 GLY A CA 1
ATOM 994 C C . GLY A 1 131 ? -5.982 -5.286 -7.820 1.00 85.31 131 GLY A C 1
ATOM 995 O O . GLY A 1 131 ? -4.797 -5.159 -7.512 1.00 85.31 131 GLY A O 1
ATOM 996 N N . SER A 1 132 ? -6.585 -4.508 -8.724 1.00 85.00 132 SER A N 1
ATOM 997 C CA . SER A 1 132 ? -5.897 -3.441 -9.464 1.00 85.00 132 SER A CA 1
ATOM 998 C C . SER A 1 132 ? -5.328 -2.374 -8.531 1.00 85.00 132 SER A C 1
ATOM 1000 O O . SER A 1 132 ? -4.133 -2.078 -8.579 1.00 85.00 132 SER A O 1
ATOM 1002 N N . MET A 1 133 ? -6.156 -1.839 -7.625 1.00 88.38 133 MET A N 1
ATOM 1003 C CA . MET A 1 133 ? -5.729 -0.792 -6.693 1.00 88.38 133 MET A CA 1
ATOM 1004 C C . MET A 1 133 ? -4.630 -1.280 -5.747 1.00 88.38 133 MET A C 1
ATOM 1006 O O . MET A 1 133 ? -3.630 -0.584 -5.553 1.00 88.38 133 MET A O 1
ATOM 1010 N N . LEU A 1 134 ? -4.785 -2.486 -5.189 1.00 91.50 134 LEU A N 1
ATOM 1011 C CA . LEU A 1 134 ? -3.783 -3.075 -4.301 1.00 91.50 134 LEU A CA 1
ATOM 1012 C C . LEU A 1 134 ? -2.451 -3.279 -5.020 1.00 91.50 134 LEU A C 1
ATOM 1014 O O . LEU A 1 134 ? -1.407 -2.941 -4.463 1.00 91.50 134 LEU A O 1
ATOM 1018 N N . MET A 1 135 ? -2.477 -3.788 -6.254 1.00 91.94 135 MET A N 1
ATOM 1019 C CA . MET A 1 135 ? -1.258 -3.994 -7.028 1.00 91.94 135 MET A CA 1
ATOM 1020 C C . MET A 1 135 ? -0.608 -2.669 -7.414 1.00 91.94 135 MET A C 1
ATOM 1022 O O . MET A 1 135 ? 0.591 -2.513 -7.207 1.00 91.94 135 MET A O 1
ATOM 1026 N N . GLY A 1 136 ? -1.382 -1.687 -7.884 1.00 90.44 136 GLY A N 1
ATOM 1027 C CA . GLY A 1 136 ? -0.871 -0.350 -8.190 1.00 90.44 136 GLY A CA 1
ATOM 1028 C C . GLY A 1 136 ? -0.161 0.278 -6.989 1.00 90.44 136 GLY A C 1
ATOM 1029 O O . GLY A 1 136 ? 0.963 0.764 -7.111 1.00 90.44 136 GLY A O 1
ATOM 1030 N N . TRP A 1 137 ? -0.747 0.187 -5.790 1.00 91.62 137 TRP A N 1
ATOM 1031 C CA . TRP A 1 137 ? -0.099 0.663 -4.564 1.00 91.62 137 TRP A CA 1
ATOM 1032 C C . TRP A 1 137 ? 1.133 -0.159 -4.174 1.00 91.62 137 TRP A C 1
ATOM 1034 O O . TRP A 1 137 ? 2.151 0.433 -3.818 1.00 91.62 137 TRP A O 1
ATOM 1044 N N . ALA A 1 138 ? 1.074 -1.491 -4.247 1.00 92.38 138 ALA A N 1
ATOM 1045 C CA . ALA A 1 138 ? 2.198 -2.360 -3.891 1.00 92.38 138 ALA A CA 1
ATOM 1046 C C . ALA A 1 138 ? 3.416 -2.103 -4.791 1.00 92.38 138 ALA A C 1
ATOM 1048 O O . ALA A 1 138 ? 4.540 -1.968 -4.308 1.00 92.38 138 ALA A O 1
ATOM 1049 N N . VAL A 1 139 ? 3.169 -1.942 -6.090 1.00 91.75 139 VAL A N 1
ATOM 1050 C CA . VAL A 1 139 ? 4.171 -1.600 -7.101 1.00 91.75 139 VAL A CA 1
ATOM 1051 C C . VAL A 1 139 ? 4.736 -0.205 -6.846 1.00 91.75 139 VAL A C 1
ATOM 1053 O O . VAL A 1 139 ? 5.948 -0.064 -6.660 1.00 91.75 139 VAL A O 1
ATOM 1056 N N . ARG A 1 140 ? 3.866 0.808 -6.732 1.00 89.81 140 ARG A N 1
ATOM 1057 C CA . ARG A 1 140 ? 4.247 2.211 -6.500 1.00 89.81 140 ARG A CA 1
ATOM 1058 C C . ARG A 1 140 ? 5.117 2.389 -5.260 1.00 89.81 140 ARG A C 1
ATOM 1060 O O . ARG A 1 140 ? 6.052 3.185 -5.275 1.00 89.81 140 ARG A O 1
ATOM 1067 N N . TYR A 1 141 ? 4.777 1.709 -4.167 1.00 89.19 141 TYR A N 1
ATOM 1068 C CA . TYR A 1 141 ? 5.451 1.887 -2.882 1.00 89.19 141 TYR A CA 1
ATOM 1069 C C . TYR A 1 141 ? 6.609 0.924 -2.641 1.00 89.19 141 TYR A C 1
ATOM 1071 O O . TYR A 1 141 ? 7.258 1.055 -1.598 1.00 89.19 141 TYR A O 1
ATOM 1079 N N . SER A 1 142 ? 6.890 0.014 -3.578 1.00 87.25 142 SER A N 1
ATOM 1080 C CA . SER A 1 142 ? 7.868 -1.068 -3.417 1.00 87.25 142 SER A CA 1
ATOM 1081 C C . SER A 1 142 ? 9.262 -0.606 -2.981 1.00 87.25 142 SER A C 1
ATOM 1083 O O . SER A 1 142 ? 9.861 -1.248 -2.125 1.00 87.25 142 SER A O 1
ATOM 1085 N N . GLU A 1 143 ? 9.752 0.538 -3.465 1.00 80.50 143 GLU A N 1
ATOM 1086 C CA . GLU A 1 143 ? 11.081 1.050 -3.090 1.00 80.50 143 GLU A CA 1
ATOM 1087 C C . GLU A 1 143 ? 11.090 2.042 -1.927 1.00 80.50 143 GLU A C 1
ATOM 1089 O O . GLU A 1 143 ? 12.151 2.319 -1.374 1.00 80.50 143 GLU A O 1
ATOM 1094 N N . ALA A 1 144 ? 9.936 2.553 -1.490 1.00 72.00 144 ALA A N 1
ATOM 1095 C CA . ALA A 1 144 ? 9.898 3.699 -0.576 1.00 72.00 144 ALA A CA 1
ATOM 1096 C C . ALA A 1 144 ? 10.496 3.438 0.828 1.00 72.00 144 ALA A C 1
ATOM 1098 O O . ALA A 1 144 ? 10.622 4.377 1.601 1.00 72.00 144 ALA A O 1
ATOM 1099 N N . LEU A 1 145 ? 10.815 2.183 1.184 1.00 61.94 145 LEU A N 1
ATOM 1100 C CA . LEU A 1 145 ? 11.445 1.821 2.468 1.00 61.94 145 LEU A CA 1
ATOM 1101 C C . LEU A 1 145 ? 12.652 0.866 2.330 1.00 61.94 145 LEU A C 1
ATOM 1103 O O . LEU A 1 145 ? 13.128 0.386 3.348 1.00 61.94 145 LEU A O 1
ATOM 1107 N N . GLN A 1 146 ? 13.126 0.567 1.108 1.00 68.19 146 GLN A N 1
ATOM 1108 C CA . GLN A 1 146 ? 14.221 -0.396 0.849 1.00 68.19 146 GLN A CA 1
ATOM 1109 C C . GLN A 1 146 ? 14.132 -1.706 1.670 1.00 68.19 146 GLN A C 1
ATOM 1111 O O . GLN A 1 146 ? 15.118 -2.155 2.246 1.00 68.19 146 GLN A O 1
ATOM 1116 N N . SER A 1 147 ? 12.948 -2.323 1.742 1.00 73.12 147 SER A N 1
ATOM 1117 C CA . SER A 1 147 ? 12.718 -3.522 2.560 1.00 73.12 147 SER A CA 1
ATOM 1118 C C . SER A 1 147 ? 12.118 -4.681 1.760 1.00 73.12 147 SER A C 1
ATOM 1120 O O . SER A 1 147 ? 11.315 -4.469 0.845 1.00 73.12 147 SER A O 1
ATOM 1122 N N . THR A 1 148 ? 12.472 -5.913 2.141 1.00 79.75 148 THR A N 1
ATOM 1123 C CA . THR A 1 148 ? 11.937 -7.163 1.582 1.00 79.75 148 THR A CA 1
ATOM 1124 C C . THR A 1 148 ? 10.442 -7.333 1.843 1.00 79.75 148 THR A C 1
ATOM 1126 O O . THR A 1 148 ? 9.752 -7.911 1.006 1.00 79.75 148 THR A O 1
ATOM 1129 N N . GLU A 1 149 ? 9.906 -6.761 2.927 1.00 82.75 149 GLU A N 1
ATOM 1130 C CA . GLU A 1 149 ? 8.487 -6.907 3.303 1.00 82.75 149 GLU A CA 1
ATOM 1131 C C . GLU A 1 149 ? 7.533 -6.392 2.211 1.00 82.75 149 GLU A C 1
ATOM 1133 O O . GLU A 1 149 ? 6.425 -6.891 2.017 1.00 82.75 149 GLU A O 1
ATOM 1138 N N . LYS A 1 150 ? 7.968 -5.399 1.431 1.00 83.44 150 LYS A N 1
ATOM 1139 C CA . LYS A 1 150 ? 7.163 -4.841 0.337 1.00 83.44 150 LYS A CA 1
ATOM 1140 C C . LYS A 1 150 ? 7.097 -5.756 -0.876 1.00 83.44 150 LYS A C 1
ATOM 1142 O O . LYS A 1 150 ? 6.083 -5.772 -1.575 1.00 83.44 150 LYS A O 1
ATOM 1147 N N . LEU A 1 151 ? 8.152 -6.534 -1.109 1.00 89.25 151 LEU A N 1
ATOM 1148 C CA . LEU A 1 151 ? 8.150 -7.565 -2.139 1.00 89.25 151 LE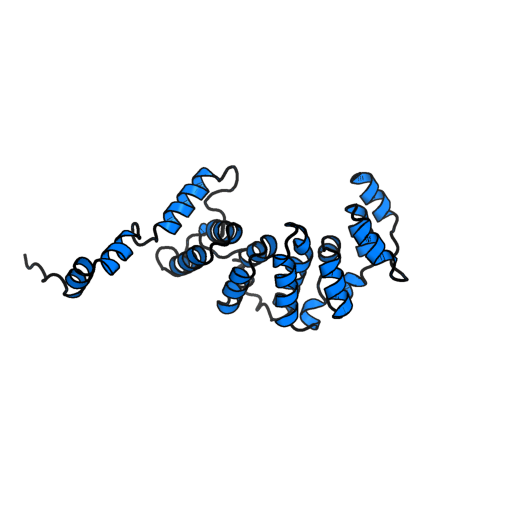U A CA 1
ATOM 1149 C C . LEU A 1 151 ? 7.151 -8.667 -1.781 1.00 89.25 151 LEU A C 1
ATOM 1151 O O . LEU A 1 151 ? 6.409 -9.126 -2.649 1.00 89.25 151 LEU A O 1
ATOM 1155 N N . GLU A 1 152 ? 7.080 -9.035 -0.501 1.00 91.75 152 GLU A N 1
ATOM 1156 C CA . GLU A 1 152 ? 6.106 -10.009 -0.005 1.00 91.75 152 GLU A CA 1
ATOM 1157 C C . GLU A 1 152 ? 4.666 -9.526 -0.212 1.00 91.75 152 GLU A C 1
ATOM 1159 O O . GLU A 1 152 ? 3.811 -10.319 -0.599 1.00 91.75 152 GLU A O 1
ATOM 1164 N N . ILE A 1 153 ? 4.390 -8.225 -0.055 1.00 92.94 153 ILE A N 1
ATOM 1165 C CA . ILE A 1 153 ? 3.072 -7.652 -0.375 1.00 92.94 153 ILE A CA 1
ATOM 1166 C C . ILE A 1 153 ? 2.745 -7.808 -1.863 1.00 92.94 153 ILE A C 1
ATOM 1168 O O . ILE A 1 153 ? 1.647 -8.252 -2.193 1.00 92.94 153 ILE A O 1
ATOM 1172 N N . VAL A 1 154 ? 3.677 -7.498 -2.772 1.00 92.12 154 VAL A N 1
ATOM 1173 C CA . VAL A 1 154 ? 3.464 -7.694 -4.221 1.00 92.12 154 VAL A CA 1
ATOM 1174 C C . VAL A 1 154 ? 3.157 -9.162 -4.529 1.00 92.12 154 VAL A C 1
ATOM 1176 O O . VAL A 1 154 ? 2.215 -9.460 -5.266 1.00 92.12 154 VAL A O 1
ATOM 1179 N N . GLN A 1 155 ? 3.915 -10.088 -3.938 1.00 91.94 155 GLN A N 1
ATOM 1180 C CA . GLN A 1 155 ? 3.694 -11.525 -4.107 1.00 91.94 155 GLN A CA 1
ATOM 1181 C C . GLN A 1 155 ? 2.343 -11.969 -3.540 1.00 91.94 155 GLN A C 1
ATOM 1183 O O . GLN A 1 155 ? 1.636 -12.742 -4.186 1.00 91.94 155 GLN A O 1
ATOM 1188 N N . TRP A 1 156 ? 1.964 -11.454 -2.370 1.00 94.19 156 TRP A N 1
ATOM 1189 C CA . TRP A 1 156 ? 0.684 -11.741 -1.738 1.00 94.19 156 TRP A CA 1
ATOM 1190 C C . TRP A 1 156 ? -0.486 -11.249 -2.596 1.00 94.19 156 TRP A C 1
ATOM 1192 O O . TRP A 1 156 ? -1.402 -12.026 -2.861 1.00 94.19 156 TRP A O 1
ATOM 1202 N N . VAL A 1 157 ? -0.442 -10.016 -3.118 1.00 92.25 157 VAL A N 1
ATOM 1203 C CA . VAL A 1 157 ? -1.490 -9.509 -4.026 1.00 92.25 157 VAL A CA 1
ATOM 1204 C C . VAL A 1 157 ? -1.546 -10.358 -5.302 1.00 92.25 157 VAL A C 1
ATOM 1206 O O . VAL A 1 157 ? -2.625 -10.772 -5.716 1.00 92.25 157 VAL A O 1
ATOM 1209 N N . ALA A 1 158 ? -0.399 -10.692 -5.900 1.00 90.75 158 ALA A N 1
ATOM 1210 C CA . ALA A 1 158 ? -0.352 -11.531 -7.099 1.00 90.75 158 ALA A CA 1
ATOM 1211 C C . ALA A 1 158 ? -0.922 -12.947 -6.886 1.00 90.75 158 ALA A C 1
ATOM 1213 O O . ALA A 1 158 ? -1.419 -13.548 -7.834 1.00 90.75 158 ALA A O 1
ATOM 1214 N N . ALA A 1 159 ? -0.835 -13.488 -5.668 1.00 91.56 159 ALA A N 1
ATOM 1215 C CA . ALA A 1 159 ? -1.367 -14.806 -5.326 1.00 91.56 159 ALA A CA 1
ATOM 1216 C C . ALA A 1 159 ? -2.880 -14.796 -5.043 1.00 91.56 159 ALA A C 1
ATOM 1218 O O . ALA A 1 159 ? -3.546 -15.801 -5.271 1.00 91.56 159 ALA A O 1
ATOM 1219 N N . ASN A 1 160 ? -3.422 -13.678 -4.550 1.00 90.12 160 ASN A N 1
ATOM 1220 C CA . ASN A 1 160 ? -4.820 -13.584 -4.109 1.00 90.12 160 ASN A CA 1
ATOM 1221 C C . ASN A 1 160 ? -5.780 -13.044 -5.180 1.00 90.12 160 ASN A C 1
ATOM 1223 O O . ASN A 1 160 ? -6.994 -13.151 -5.020 1.00 90.12 160 ASN A O 1
ATOM 1227 N N . TYR A 1 161 ? -5.265 -12.471 -6.271 1.00 88.69 161 TYR A N 1
ATOM 1228 C CA . TYR A 1 161 ? -6.085 -11.847 -7.309 1.00 88.69 161 TYR A CA 1
ATOM 1229 C C . TYR A 1 161 ? -5.745 -12.375 -8.705 1.00 88.69 161 TYR A C 1
ATOM 1231 O O . TYR A 1 161 ? -4.597 -12.672 -9.028 1.00 88.69 161 TYR A O 1
ATOM 1239 N N . SER A 1 162 ? -6.765 -12.477 -9.565 1.00 84.06 162 SER A N 1
ATOM 1240 C CA . SER A 1 162 ? -6.582 -12.938 -10.949 1.00 84.06 162 SER A CA 1
ATOM 1241 C C . SER A 1 162 ? -5.688 -11.989 -11.753 1.00 84.06 162 SER A C 1
ATOM 1243 O O . SER A 1 162 ? -5.763 -10.774 -11.580 1.00 84.06 162 SER A O 1
ATOM 1245 N N . ARG A 1 163 ? -4.936 -12.511 -12.732 1.00 80.81 163 ARG A N 1
ATOM 1246 C CA . ARG A 1 163 ? -4.095 -11.690 -13.629 1.00 80.81 163 ARG A CA 1
ATOM 1247 C C . ARG A 1 163 ? -4.866 -10.546 -14.297 1.00 80.81 163 ARG A C 1
ATOM 1249 O O . ARG A 1 163 ? -4.329 -9.457 -14.448 1.00 80.81 163 ARG A O 1
ATOM 1256 N N . SER A 1 164 ? -6.135 -10.771 -14.652 1.00 74.44 164 SER A N 1
ATOM 1257 C CA . SER A 1 164 ? -6.994 -9.745 -15.264 1.00 74.44 164 SER A CA 1
ATOM 1258 C C . SER A 1 164 ? -7.231 -8.533 -14.359 1.00 74.44 164 SER A C 1
ATOM 1260 O O . SER A 1 164 ? -7.323 -7.419 -14.857 1.00 74.44 164 SER A O 1
ATOM 1262 N N . ALA A 1 165 ? -7.271 -8.739 -13.038 1.00 76.94 165 ALA A N 1
ATOM 1263 C CA . ALA A 1 165 ? -7.385 -7.667 -12.053 1.00 76.94 165 ALA A CA 1
ATOM 1264 C C . ALA A 1 165 ? -6.106 -6.840 -11.936 1.00 76.94 165 ALA A C 1
ATOM 1266 O O . ALA A 1 165 ? -6.140 -5.715 -11.468 1.00 76.94 165 ALA A O 1
ATOM 1267 N N . LEU A 1 166 ? -4.979 -7.391 -12.373 1.00 79.75 166 LEU A N 1
ATOM 1268 C CA . LEU A 1 166 ? -3.657 -6.799 -12.217 1.00 79.75 166 LEU A CA 1
ATOM 1269 C C . LEU A 1 166 ? -3.188 -6.093 -13.492 1.00 79.75 166 LEU A C 1
ATOM 1271 O O . LEU A 1 166 ? -2.091 -5.544 -13.503 1.00 79.75 166 LEU A O 1
ATOM 1275 N N . ARG A 1 167 ? -3.978 -6.130 -14.575 1.00 77.00 167 ARG A N 1
ATOM 1276 C CA . ARG A 1 167 ? -3.631 -5.462 -15.835 1.00 77.00 167 ARG A CA 1
ATOM 1277 C C . ARG A 1 167 ? -3.681 -3.946 -15.701 1.00 77.00 167 ARG A C 1
ATOM 1279 O O . ARG A 1 167 ? -2.777 -3.297 -16.188 1.00 77.00 167 ARG A O 1
ATOM 1286 N N . ASP A 1 168 ? -4.632 -3.399 -14.953 1.00 78.31 168 ASP A N 1
ATOM 1287 C CA . ASP A 1 168 ? -4.889 -1.950 -14.877 1.00 78.31 168 ASP A CA 1
ATOM 1288 C C . ASP A 1 168 ? -3.862 -1.143 -14.047 1.00 78.31 168 ASP A C 1
ATOM 1290 O O . ASP A 1 168 ? -4.106 0.013 -13.693 1.00 78.31 168 ASP A O 1
ATOM 1294 N N . VAL A 1 169 ? -2.714 -1.740 -13.719 1.00 85.69 169 VAL A N 1
ATOM 1295 C CA . VAL A 1 169 ? -1.597 -1.046 -13.070 1.00 85.69 169 VAL A CA 1
ATOM 1296 C C . VAL A 1 169 ? -1.020 -0.026 -14.047 1.00 85.69 169 VAL A C 1
ATOM 1298 O O . VAL A 1 169 ? -0.678 -0.362 -15.180 1.00 85.69 169 VAL A O 1
ATOM 1301 N N . LYS A 1 170 ? -0.905 1.228 -13.607 1.00 89.56 170 LYS A N 1
ATOM 1302 C CA . LYS A 1 170 ? -0.567 2.349 -14.489 1.00 89.56 170 LYS A CA 1
ATOM 1303 C C . LYS A 1 170 ? 0.942 2.538 -14.640 1.00 89.56 170 LYS A C 1
ATOM 1305 O O . LYS A 1 170 ? 1.715 2.184 -13.745 1.00 89.56 170 LYS A O 1
ATOM 1310 N N . ALA A 1 171 ? 1.359 3.179 -15.731 1.00 89.62 171 ALA A N 1
ATOM 1311 C CA . ALA A 1 171 ? 2.757 3.536 -15.971 1.00 89.62 171 ALA A CA 1
ATOM 1312 C C . ALA A 1 171 ? 3.350 4.384 -14.832 1.00 89.62 171 ALA A C 1
ATOM 1314 O O . ALA A 1 171 ? 4.509 4.207 -14.465 1.00 89.62 171 ALA A O 1
ATOM 1315 N N . GLU A 1 172 ? 2.554 5.253 -14.198 1.00 89.56 172 GLU A N 1
ATOM 1316 C CA . GLU A 1 172 ? 3.000 6.057 -13.056 1.00 89.56 172 GLU A CA 1
ATOM 1317 C C . GLU A 1 172 ? 3.280 5.228 -11.795 1.00 89.56 172 GLU A C 1
ATOM 1319 O O . GLU A 1 172 ? 4.082 5.639 -10.951 1.00 89.56 172 GLU A O 1
ATOM 1324 N N . ASP A 1 173 ? 2.611 4.087 -11.623 1.00 90.62 173 ASP A N 1
ATOM 1325 C CA . ASP A 1 173 ? 2.902 3.167 -10.521 1.00 90.62 173 ASP A CA 1
ATOM 1326 C C . ASP A 1 173 ? 4.211 2.431 -10.793 1.00 90.62 173 ASP A C 1
ATOM 1328 O O . ASP A 1 173 ? 5.097 2.386 -9.938 1.00 90.62 173 ASP A O 1
ATOM 1332 N N . LEU A 1 174 ? 4.348 1.916 -12.017 1.00 89.75 174 LEU A N 1
ATOM 1333 C CA . LEU A 1 174 ? 5.517 1.171 -12.477 1.00 89.75 174 LEU A CA 1
ATOM 1334 C C . LEU A 1 174 ? 6.783 2.020 -12.509 1.00 89.75 174 LEU A C 1
ATOM 1336 O O . LEU A 1 174 ? 7.849 1.514 -12.164 1.00 89.75 174 LEU A O 1
ATOM 1340 N N . SER A 1 175 ? 6.687 3.305 -12.859 1.00 90.62 175 SER A N 1
ATOM 1341 C CA . SER A 1 175 ? 7.860 4.182 -12.913 1.00 90.62 175 SER A CA 1
ATOM 1342 C C . SER A 1 175 ? 8.552 4.310 -11.554 1.00 90.62 175 SER A C 1
ATOM 1344 O O . SER A 1 175 ? 9.771 4.465 -11.483 1.00 90.62 175 SER A O 1
ATOM 1346 N N . ARG A 1 176 ? 7.789 4.165 -10.464 1.00 89.12 176 ARG A N 1
ATOM 1347 C CA . ARG A 1 176 ? 8.262 4.198 -9.071 1.00 89.12 176 ARG A CA 1
ATOM 1348 C C . ARG A 1 176 ? 8.685 2.843 -8.527 1.00 89.12 176 ARG A C 1
ATOM 1350 O O . ARG A 1 176 ? 9.286 2.795 -7.457 1.00 89.12 176 ARG A O 1
ATOM 1357 N N . ALA A 1 177 ? 8.428 1.765 -9.257 1.00 89.88 177 ALA A N 1
ATOM 1358 C CA . ALA A 1 177 ? 8.748 0.425 -8.808 1.00 89.88 177 ALA A CA 1
ATOM 1359 C C . ALA A 1 177 ? 10.243 0.119 -8.901 1.00 89.88 177 ALA A C 1
ATOM 1361 O O . ALA A 1 177 ? 10.965 0.679 -9.730 1.00 89.88 177 ALA A O 1
ATOM 1362 N N . GLY A 1 178 ? 10.693 -0.801 -8.053 1.00 87.19 178 GLY A N 1
ATOM 1363 C CA . GLY A 1 178 ? 12.055 -1.317 -8.106 1.00 87.19 178 GLY A CA 1
ATOM 1364 C C . GLY A 1 178 ? 12.223 -2.473 -9.071 1.00 87.19 178 GLY A C 1
ATOM 1365 O O . GLY A 1 178 ? 11.272 -3.196 -9.373 1.00 87.19 178 GLY A O 1
ATOM 1366 N N . ILE A 1 179 ? 13.463 -2.683 -9.515 1.00 88.75 179 ILE A N 1
ATOM 1367 C CA . ILE A 1 179 ? 13.816 -3.741 -10.473 1.00 88.75 179 ILE A CA 1
ATOM 1368 C C . ILE A 1 179 ? 13.306 -5.127 -10.035 1.00 88.75 179 ILE A C 1
ATOM 1370 O O . ILE A 1 179 ? 12.705 -5.796 -10.875 1.00 88.75 179 ILE A O 1
ATOM 1374 N N . PRO A 1 180 ? 13.432 -5.564 -8.761 1.00 89.12 180 PRO A N 1
ATOM 1375 C CA . PRO A 1 180 ? 12.918 -6.874 -8.348 1.00 89.12 180 PRO A CA 1
ATOM 1376 C C . PRO A 1 180 ? 11.407 -7.030 -8.565 1.00 89.12 180 PRO A C 1
ATOM 1378 O O . PRO A 1 180 ? 10.941 -8.073 -9.018 1.00 89.12 180 PRO A O 1
ATOM 1381 N N . VAL A 1 181 ? 10.628 -5.977 -8.300 1.00 89.75 181 VAL A N 1
ATOM 1382 C CA . VAL A 1 181 ? 9.179 -5.983 -8.543 1.00 89.75 181 VAL A CA 1
ATOM 1383 C C . VAL A 1 181 ? 8.889 -6.023 -10.035 1.00 89.75 181 VAL A C 1
ATOM 1385 O O . VAL A 1 181 ? 8.084 -6.837 -10.477 1.00 89.75 181 VAL A O 1
ATOM 1388 N N . LEU A 1 182 ? 9.581 -5.206 -10.828 1.00 89.00 182 LEU A N 1
ATOM 1389 C CA . LEU A 1 182 ? 9.416 -5.188 -12.280 1.00 89.00 182 LEU A CA 1
ATOM 1390 C C . LEU A 1 182 ? 9.773 -6.536 -12.929 1.00 89.00 182 LEU A C 1
ATOM 1392 O O . LEU A 1 182 ? 9.093 -6.968 -13.859 1.00 89.00 182 LEU A O 1
ATOM 1396 N N . GLN A 1 183 ? 10.790 -7.233 -12.417 1.00 88.62 183 GLN A N 1
ATOM 1397 C CA . GLN A 1 183 ? 11.137 -8.592 -12.837 1.00 88.62 183 GLN A CA 1
ATOM 1398 C C . GLN A 1 183 ? 10.018 -9.589 -12.522 1.00 88.62 183 GLN A C 1
ATOM 1400 O O . GLN A 1 183 ? 9.650 -10.364 -13.401 1.00 88.62 183 GLN A O 1
ATOM 1405 N N . ILE A 1 184 ? 9.434 -9.542 -11.318 1.00 88.12 184 ILE A N 1
ATOM 1406 C CA . ILE A 1 184 ? 8.294 -10.400 -10.951 1.00 88.12 184 ILE A CA 1
ATOM 1407 C C . ILE A 1 184 ? 7.099 -10.139 -11.866 1.00 88.12 184 ILE A C 1
ATOM 1409 O O . ILE A 1 184 ? 6.490 -11.090 -12.358 1.00 88.12 184 ILE A O 1
ATOM 1413 N N . LEU A 1 185 ? 6.765 -8.866 -12.102 1.00 89.00 185 LEU A N 1
ATOM 1414 C CA . LEU A 1 185 ? 5.652 -8.500 -12.976 1.00 89.00 185 LEU A CA 1
ATOM 1415 C C . LEU A 1 185 ? 5.881 -9.019 -14.398 1.00 89.00 185 LEU A C 1
ATOM 1417 O O . LEU A 1 185 ? 4.978 -9.616 -14.977 1.00 89.00 185 LEU A O 1
ATOM 1421 N N . ARG A 1 186 ? 7.105 -8.879 -14.922 1.00 85.88 186 ARG A N 1
ATOM 1422 C CA . ARG A 1 186 ? 7.493 -9.382 -16.245 1.00 85.88 186 ARG A CA 1
ATOM 1423 C C . ARG A 1 186 ? 7.410 -10.908 -16.328 1.00 85.88 186 ARG A C 1
ATOM 1425 O O . ARG A 1 186 ? 6.731 -11.428 -17.202 1.00 85.88 186 ARG A O 1
ATOM 1432 N N . GLN A 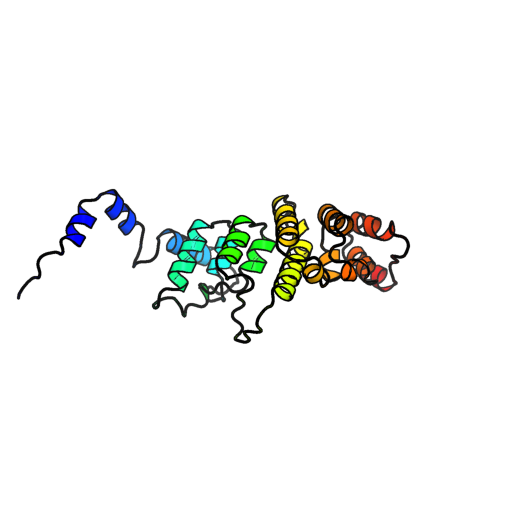1 187 ? 8.063 -11.625 -15.412 1.00 87.19 187 GLN A N 1
ATOM 1433 C CA . GLN A 1 187 ? 8.123 -13.095 -15.415 1.00 87.19 187 GLN A CA 1
ATOM 1434 C C . GLN A 1 187 ? 6.747 -13.752 -15.267 1.00 87.19 187 GLN A C 1
ATOM 1436 O O . GLN A 1 187 ? 6.535 -14.858 -15.752 1.00 87.19 187 GLN A O 1
ATOM 1441 N N . ARG A 1 188 ? 5.816 -13.088 -14.574 1.00 86.69 188 ARG A N 1
ATOM 1442 C CA . ARG A 1 188 ? 4.459 -13.597 -14.339 1.00 86.69 188 ARG A CA 1
ATOM 1443 C C . ARG A 1 188 ? 3.414 -13.029 -15.302 1.00 86.69 188 ARG A C 1
ATOM 1445 O O . ARG A 1 188 ? 2.233 -13.323 -15.120 1.00 86.69 188 ARG A O 1
ATOM 1452 N N . GLU A 1 189 ? 3.835 -12.227 -16.283 1.00 86.56 189 GLU A N 1
ATOM 1453 C CA . GLU A 1 189 ? 2.960 -11.561 -17.258 1.00 86.56 189 GLU A CA 1
ATOM 1454 C C . GLU A 1 189 ? 1.836 -10.747 -16.583 1.00 86.56 189 GLU A C 1
ATOM 1456 O O . GLU A 1 189 ? 0.651 -10.845 -16.919 1.00 86.56 189 GLU A O 1
ATOM 1461 N N . LEU A 1 190 ? 2.208 -9.966 -15.568 1.00 85.88 190 LEU A N 1
ATOM 1462 C CA . LEU A 1 190 ? 1.326 -9.080 -14.806 1.00 85.88 190 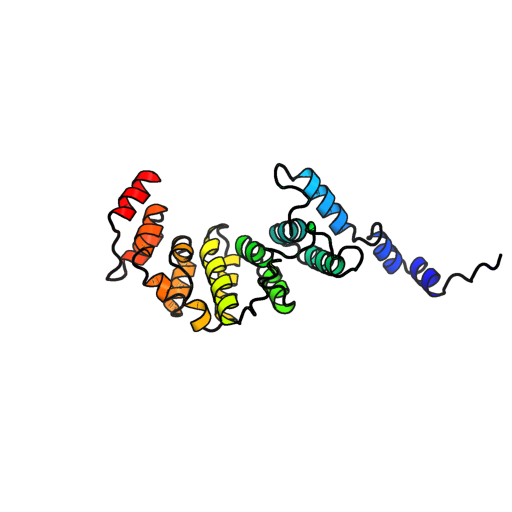LEU A CA 1
ATOM 1463 C C . LEU A 1 190 ? 1.522 -7.624 -15.244 1.00 85.88 190 LEU A C 1
ATOM 1465 O O . LEU A 1 190 ? 2.575 -7.277 -15.772 1.00 85.88 190 LEU A O 1
ATOM 1469 N N . ALA A 1 191 ? 0.530 -6.760 -14.982 1.00 81.69 191 ALA A N 1
ATOM 1470 C CA . ALA A 1 191 ? 0.614 -5.319 -15.266 1.00 81.69 191 ALA A CA 1
ATOM 1471 C C . ALA A 1 191 ? 0.997 -4.985 -16.725 1.00 81.69 191 ALA A C 1
ATOM 1473 O O . ALA A 1 191 ? 1.700 -4.010 -16.987 1.00 81.69 191 ALA A O 1
ATOM 1474 N N . THR A 1 192 ? 0.561 -5.815 -17.679 1.00 81.88 192 THR A N 1
ATOM 1475 C CA . THR A 1 192 ? 1.039 -5.767 -19.069 1.00 81.88 192 THR A CA 1
ATOM 1476 C C . THR A 1 192 ? 0.753 -4.434 -19.755 1.00 81.88 192 THR A C 1
ATOM 1478 O O . THR A 1 192 ? 1.649 -3.896 -20.393 1.00 81.88 192 THR A O 1
ATOM 1481 N N . SER A 1 193 ? -0.438 -3.850 -19.577 1.00 84.69 193 SER A N 1
ATOM 1482 C CA . SER A 1 193 ? -0.779 -2.576 -20.228 1.00 84.69 193 SER A CA 1
ATOM 1483 C C . SER A 1 193 ? 0.072 -1.415 -19.718 1.00 84.69 193 SER A C 1
ATOM 1485 O O . SER A 1 193 ? 0.519 -0.602 -20.517 1.00 84.69 193 SER A O 1
ATOM 1487 N N . GLY A 1 194 ? 0.366 -1.356 -18.417 1.00 85.38 194 GLY A N 1
ATOM 1488 C CA . GLY A 1 194 ? 1.283 -0.353 -17.875 1.00 85.38 194 GLY A CA 1
ATOM 1489 C C . GLY A 1 194 ? 2.724 -0.536 -18.362 1.00 85.38 194 GLY A C 1
ATOM 1490 O O . GLY A 1 194 ? 3.416 0.450 -18.594 1.00 85.38 194 GLY A O 1
ATOM 1491 N N . LEU A 1 195 ? 3.182 -1.783 -18.538 1.00 85.19 195 LEU A N 1
ATOM 1492 C CA . LEU A 1 195 ? 4.518 -2.096 -19.067 1.00 85.19 195 LEU A CA 1
ATOM 1493 C C . LEU A 1 195 ? 4.661 -1.791 -20.566 1.00 85.19 195 LEU A C 1
ATOM 1495 O O . LEU A 1 195 ? 5.783 -1.678 -21.059 1.00 85.19 195 LEU A O 1
ATOM 1499 N N . GLU A 1 196 ? 3.559 -1.737 -21.307 1.00 86.12 196 GLU A N 1
ATOM 1500 C CA . GLU A 1 196 ? 3.512 -1.395 -22.734 1.00 86.12 196 GLU A CA 1
ATOM 1501 C C . GLU A 1 196 ? 3.237 0.090 -22.984 1.00 86.12 196 GLU A C 1
ATOM 1503 O O . GLU A 1 196 ? 3.316 0.539 -24.126 1.00 86.12 196 GLU A O 1
ATOM 1508 N N . ASP A 1 197 ? 2.957 0.857 -21.930 1.00 88.44 197 ASP A N 1
ATOM 1509 C CA . ASP A 1 197 ? 2.684 2.282 -22.041 1.00 88.44 197 ASP A CA 1
ATOM 1510 C C . ASP A 1 197 ? 3.939 3.036 -22.525 1.00 88.44 197 ASP A C 1
ATOM 1512 O O . ASP A 1 197 ? 4.986 2.987 -21.862 1.00 88.44 197 ASP A O 1
ATOM 1516 N N . PRO A 1 198 ? 3.860 3.771 -23.651 1.00 85.19 198 PRO A N 1
ATOM 1517 C CA . PRO A 1 198 ? 4.996 4.516 -24.188 1.00 85.19 198 PRO A CA 1
ATOM 1518 C C . PRO A 1 198 ? 5.538 5.573 -23.215 1.00 85.19 198 PRO A C 1
ATOM 1520 O O . PRO A 1 198 ? 6.722 5.892 -23.266 1.00 85.19 198 PRO A O 1
ATOM 1523 N N . LYS A 1 199 ? 4.717 6.082 -22.287 1.00 89.44 199 LYS A N 1
ATOM 1524 C CA . LYS A 1 199 ? 5.131 7.096 -21.305 1.00 89.44 199 LYS A CA 1
ATOM 1525 C C . LYS A 1 199 ? 5.994 6.535 -20.182 1.00 89.44 199 LYS A C 1
ATOM 1527 O O . LYS A 1 199 ? 6.592 7.306 -19.433 1.00 89.44 199 LYS A O 1
ATOM 1532 N N . LEU A 1 200 ? 6.054 5.213 -20.011 1.00 89.94 200 LEU A N 1
ATOM 1533 C CA . LEU A 1 200 ? 6.774 4.603 -18.896 1.00 89.94 200 LEU A CA 1
ATOM 1534 C C . LEU A 1 200 ? 8.265 4.971 -18.908 1.00 89.94 200 LEU A C 1
ATOM 1536 O O . LEU A 1 200 ? 8.808 5.325 -17.861 1.00 89.94 200 LEU A O 1
ATOM 1540 N N . ALA A 1 201 ? 8.912 4.941 -20.077 1.00 88.81 201 ALA A N 1
ATOM 1541 C CA . ALA A 1 201 ? 10.320 5.316 -20.215 1.00 88.81 201 ALA A CA 1
ATOM 1542 C C . ALA A 1 201 ? 10.553 6.784 -19.816 1.00 88.81 201 ALA A C 1
ATOM 1544 O O . ALA A 1 201 ? 11.445 7.065 -19.015 1.00 88.81 201 ALA A O 1
ATOM 1545 N N . ASP A 1 202 ? 9.692 7.691 -20.281 1.00 90.62 202 ASP A N 1
ATOM 1546 C CA . ASP A 1 202 ? 9.762 9.122 -19.970 1.00 90.62 202 ASP A CA 1
ATOM 1547 C C . ASP A 1 202 ? 9.577 9.388 -18.474 1.00 90.62 202 ASP A C 1
ATOM 1549 O O . ASP A 1 202 ? 10.326 10.155 -17.867 1.00 90.62 202 ASP A O 1
ATOM 1553 N N . LEU A 1 203 ? 8.612 8.709 -17.847 1.00 91.56 203 LEU A N 1
ATOM 1554 C CA . LEU A 1 203 ? 8.357 8.823 -16.413 1.00 91.56 203 LEU A CA 1
ATOM 1555 C C . LEU A 1 203 ? 9.547 8.334 -15.581 1.00 91.56 203 LEU A C 1
ATOM 1557 O O . LEU A 1 203 ? 9.880 8.954 -14.574 1.00 91.56 203 LEU A O 1
ATOM 1561 N N . VAL A 1 204 ? 10.186 7.233 -15.978 1.00 90.62 204 VAL A N 1
ATOM 1562 C CA . VAL A 1 204 ? 11.367 6.695 -15.284 1.00 90.62 204 VAL A CA 1
ATOM 1563 C C . VAL A 1 204 ? 12.575 7.616 -15.473 1.00 90.62 204 VAL A C 1
ATOM 1565 O O . VAL A 1 204 ? 13.288 7.886 -14.503 1.00 90.62 204 VAL A O 1
ATOM 1568 N N . ALA A 1 205 ? 12.775 8.132 -16.691 1.00 89.88 205 ALA A N 1
ATOM 1569 C CA . ALA A 1 205 ? 13.834 9.083 -17.019 1.00 89.88 205 ALA A CA 1
ATOM 1570 C C . ALA A 1 205 ? 13.692 10.385 -16.220 1.00 89.88 205 ALA A C 1
ATOM 1572 O O . ALA A 1 205 ? 14.649 10.816 -15.581 1.00 89.88 205 ALA A O 1
ATOM 1573 N N . LYS A 1 206 ? 12.477 10.942 -16.146 1.00 90.75 206 LYS A N 1
ATOM 1574 C CA . LYS A 1 206 ? 12.164 12.137 -15.350 1.00 90.75 206 LYS A CA 1
ATOM 1575 C C . LYS A 1 206 ? 12.519 11.983 -13.869 1.00 90.75 206 LYS A C 1
ATOM 1577 O O . LYS A 1 206 ? 12.794 12.975 -13.206 1.00 90.75 206 LYS A O 1
ATOM 1582 N N . MET A 1 207 ? 12.492 10.768 -13.327 1.00 87.12 207 MET A N 1
ATOM 1583 C CA . MET A 1 207 ? 12.862 10.513 -11.930 1.00 87.12 207 MET A CA 1
ATOM 1584 C C . MET A 1 207 ? 14.349 10.183 -11.730 1.00 87.12 207 MET A C 1
ATOM 1586 O O . MET A 1 207 ? 14.735 9.824 -10.620 1.00 87.12 207 MET A O 1
ATOM 1590 N N . GLY A 1 208 ? 15.174 10.226 -12.782 1.00 87.94 208 GLY A N 1
ATOM 1591 C CA . GLY A 1 208 ? 16.611 9.944 -12.699 1.00 87.94 208 GLY A CA 1
ATOM 1592 C C . GLY A 1 208 ? 16.961 8.477 -12.414 1.00 87.94 208 GLY A C 1
ATOM 1593 O O . GLY A 1 208 ? 18.097 8.157 -12.062 1.00 87.94 208 GLY A O 1
ATOM 1594 N N . LYS A 1 209 ? 16.013 7.538 -12.559 1.00 88.12 209 LYS A N 1
ATOM 1595 C CA . LYS A 1 209 ? 16.221 6.116 -12.228 1.00 88.12 209 LYS A CA 1
ATOM 1596 C C . LYS A 1 209 ? 16.918 5.356 -13.361 1.00 88.12 209 LYS A C 1
ATOM 1598 O O . LYS A 1 209 ? 16.337 4.457 -13.966 1.00 88.12 209 LYS A O 1
ATOM 1603 N N . MET A 1 210 ? 18.184 5.676 -13.626 1.00 87.69 210 MET A N 1
ATOM 1604 C CA . MET A 1 210 ? 18.945 5.156 -14.776 1.00 87.69 210 MET A CA 1
ATOM 1605 C C . MET A 1 210 ? 19.016 3.626 -14.866 1.00 87.69 210 MET A C 1
ATOM 1607 O O . MET A 1 210 ? 18.935 3.067 -15.958 1.00 87.69 210 MET A O 1
ATOM 1611 N N . THR A 1 211 ? 19.135 2.924 -13.737 1.00 89.00 211 THR A N 1
ATOM 1612 C CA . THR A 1 211 ? 19.154 1.450 -13.711 1.00 89.00 211 THR A CA 1
ATOM 1613 C C . THR A 1 211 ? 17.812 0.854 -14.132 1.00 89.00 211 THR A C 1
ATOM 1615 O O . THR A 1 211 ? 17.766 -0.110 -14.892 1.00 89.00 211 THR A O 1
ATOM 1618 N N . THR A 1 212 ? 16.714 1.461 -13.681 1.00 88.38 212 THR A N 1
ATOM 1619 C CA . THR A 1 212 ? 15.351 1.065 -14.053 1.00 88.38 212 THR A CA 1
ATOM 1620 C C . THR A 1 212 ? 15.051 1.447 -15.501 1.00 88.38 212 THR A C 1
ATOM 1622 O O . THR A 1 212 ? 14.440 0.669 -16.224 1.00 88.38 212 THR A O 1
ATOM 1625 N N . LEU A 1 213 ? 15.546 2.602 -15.960 1.00 88.56 213 LEU A N 1
ATOM 1626 C CA . LEU A 1 213 ? 15.420 3.030 -17.350 1.00 88.56 213 LEU A CA 1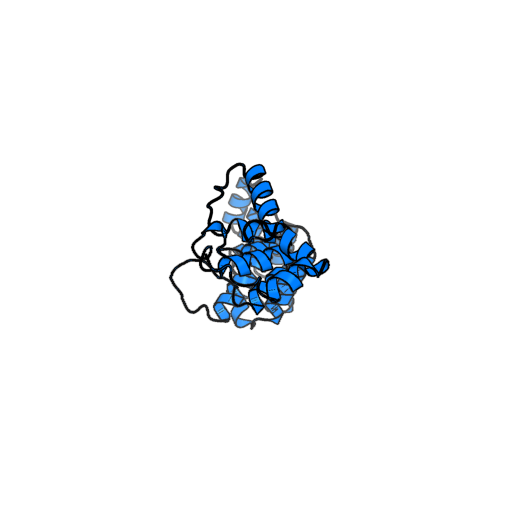
ATOM 1627 C C . LEU A 1 213 ? 16.123 2.049 -18.290 1.00 88.56 213 LEU A C 1
ATOM 1629 O O . LEU A 1 213 ? 15.515 1.590 -19.250 1.00 88.56 213 LEU A O 1
ATOM 1633 N N . ARG A 1 214 ? 17.366 1.656 -17.978 1.00 87.50 214 ARG A N 1
ATOM 1634 C CA . ARG A 1 214 ? 18.102 0.643 -18.748 1.00 87.50 214 ARG A CA 1
ATOM 1635 C C . ARG A 1 214 ? 17.335 -0.678 -18.816 1.00 87.50 214 ARG A C 1
ATOM 1637 O O . ARG A 1 214 ? 17.162 -1.213 -19.902 1.00 87.50 214 ARG A O 1
ATOM 1644 N N . PHE A 1 215 ? 16.787 -1.137 -17.690 1.00 86.62 215 PHE A N 1
ATOM 1645 C CA . PHE A 1 215 ? 15.958 -2.346 -17.630 1.00 86.62 215 PHE A CA 1
ATOM 1646 C C . PHE A 1 215 ? 14.723 -2.304 -18.557 1.00 86.62 215 PHE A C 1
ATOM 1648 O O . PHE A 1 215 ? 14.239 -3.358 -18.992 1.00 86.62 215 PHE A O 1
ATOM 1655 N N . PHE A 1 216 ? 14.190 -1.112 -18.848 1.00 83.31 216 PHE A N 1
ATOM 1656 C CA . PHE A 1 216 ? 13.101 -0.923 -19.810 1.00 83.31 216 PHE A CA 1
ATOM 1657 C C . PHE A 1 216 ? 13.588 -0.743 -21.251 1.00 83.31 216 PHE A C 1
ATOM 1659 O O . PHE A 1 216 ? 12.961 -1.294 -22.149 1.00 83.31 216 PHE A O 1
ATOM 1666 N N . LEU A 1 217 ? 14.689 -0.019 -21.477 1.00 82.62 217 LEU A N 1
ATOM 1667 C CA . LEU A 1 217 ? 15.258 0.237 -22.809 1.00 82.62 217 LEU A CA 1
ATOM 1668 C C . LEU A 1 217 ? 15.939 -0.989 -23.430 1.00 82.62 217 LEU A C 1
ATOM 1670 O O . LEU A 1 217 ? 15.996 -1.098 -24.647 1.00 82.62 217 LEU A O 1
ATOM 1674 N N . GLU A 1 218 ? 16.413 -1.933 -22.613 1.00 79.69 218 GLU A N 1
ATOM 1675 C CA . GLU A 1 218 ? 16.871 -3.252 -23.077 1.00 79.69 218 GLU A CA 1
ATOM 1676 C C . GLU A 1 218 ? 15.735 -4.082 -23.713 1.00 79.69 218 GLU A C 1
ATOM 1678 O O . GLU A 1 218 ? 15.983 -5.139 -24.288 1.00 79.69 218 GLU A O 1
ATOM 1683 N N . ARG A 1 219 ? 14.480 -3.615 -23.633 1.00 67.31 219 ARG A N 1
ATOM 1684 C CA . ARG A 1 219 ? 13.354 -4.145 -24.403 1.00 67.31 219 ARG A CA 1
ATOM 1685 C C . ARG A 1 219 ? 13.304 -3.441 -25.759 1.00 67.31 219 ARG A C 1
ATOM 1687 O O . ARG A 1 219 ? 13.117 -2.225 -25.804 1.00 67.31 219 ARG A O 1
ATOM 1694 N N . ASP A 1 220 ? 13.381 -4.200 -26.850 1.00 54.34 220 ASP A N 1
ATOM 1695 C CA . ASP A 1 220 ? 13.188 -3.672 -28.205 1.00 54.34 220 ASP A CA 1
ATOM 1696 C C . ASP A 1 220 ? 11.861 -2.891 -28.291 1.00 54.34 220 ASP A C 1
ATOM 1698 O O . ASP A 1 220 ? 10.772 -3.464 -28.219 1.00 54.34 220 ASP A O 1
ATOM 1702 N N . GLY A 1 221 ? 11.949 -1.559 -28.386 1.00 61.12 221 GLY A N 1
ATOM 1703 C CA . GLY A 1 221 ? 10.816 -0.670 -28.667 1.00 61.12 221 GLY A CA 1
ATOM 1704 C C . GLY A 1 221 ? 10.515 0.426 -27.640 1.00 61.12 221 GLY A C 1
ATOM 1705 O O . GLY A 1 221 ? 9.810 1.370 -27.990 1.00 61.12 221 GLY A O 1
ATOM 1706 N N . ALA A 1 222 ? 11.048 0.377 -26.414 1.00 64.12 222 ALA A N 1
ATOM 1707 C CA . ALA A 1 222 ? 10.892 1.499 -25.483 1.00 64.12 222 ALA A CA 1
ATOM 1708 C C . ALA A 1 222 ? 11.844 2.638 -25.885 1.00 64.12 222 ALA A C 1
ATOM 1710 O O . ALA A 1 222 ? 13.051 2.434 -26.001 1.00 64.12 222 ALA A O 1
ATOM 1711 N N . ARG A 1 223 ? 11.312 3.839 -26.128 1.00 75.69 223 ARG A N 1
ATOM 1712 C CA . ARG A 1 223 ? 12.101 5.026 -26.480 1.00 75.69 223 ARG A CA 1
ATOM 1713 C C . ARG A 1 223 ? 11.687 6.189 -25.599 1.00 75.69 223 ARG A C 1
ATOM 1715 O O . ARG A 1 223 ? 10.498 6.423 -25.425 1.00 75.69 223 ARG A O 1
ATOM 1722 N N . CYS A 1 224 ? 12.676 6.907 -25.083 1.00 81.50 224 CYS A N 1
ATOM 1723 C CA . CYS A 1 224 ? 12.435 8.189 -24.442 1.00 81.50 224 CYS A CA 1
ATOM 1724 C C . CYS A 1 224 ? 12.036 9.228 -25.497 1.00 81.50 224 CYS A C 1
ATOM 1726 O O . CYS A 1 224 ? 12.594 9.240 -26.599 1.00 81.50 224 CYS A O 1
ATOM 1728 N N . THR A 1 225 ? 11.106 10.109 -25.150 1.00 86.25 225 THR A N 1
ATOM 1729 C CA . THR A 1 225 ? 10.714 11.255 -25.977 1.00 86.25 225 THR A CA 1
ATOM 1730 C C . THR A 1 225 ? 11.441 12.535 -25.542 1.00 86.25 225 THR A C 1
ATOM 1732 O O . THR A 1 225 ? 12.256 12.521 -24.616 1.00 86.25 225 THR A O 1
ATOM 1735 N N . ALA A 1 226 ? 11.162 13.658 -26.212 1.00 86.75 226 ALA A N 1
ATOM 1736 C CA . ALA A 1 226 ? 11.654 14.968 -25.782 1.00 86.75 226 ALA A CA 1
ATOM 1737 C C . ALA A 1 226 ? 11.168 15.330 -24.362 1.00 86.75 226 ALA A C 1
ATOM 1739 O O . ALA A 1 226 ? 11.952 15.855 -23.574 1.00 86.75 226 ALA A O 1
ATOM 1740 N N . ASP A 1 227 ? 9.947 14.927 -23.986 1.00 84.50 227 ASP A N 1
ATOM 1741 C CA . ASP A 1 227 ? 9.381 15.166 -22.649 1.00 84.50 227 ASP A CA 1
ATOM 1742 C C . ASP A 1 227 ? 10.220 14.510 -21.540 1.00 84.50 227 ASP A C 1
ATOM 1744 O O . ASP A 1 227 ? 10.310 15.021 -20.419 1.00 84.50 227 ASP A O 1
ATOM 1748 N N . ALA A 1 228 ? 10.863 13.376 -21.842 1.00 86.00 228 ALA A N 1
ATOM 1749 C CA . ALA A 1 228 ? 11.794 12.725 -20.927 1.00 86.00 228 ALA A CA 1
ATOM 1750 C C . ALA A 1 228 ? 13.019 13.599 -20.643 1.00 86.00 228 ALA A C 1
ATOM 1752 O O . ALA A 1 228 ? 13.465 13.673 -19.499 1.00 86.00 228 ALA A O 1
ATOM 1753 N N . MET A 1 229 ? 13.563 14.241 -21.683 1.00 85.19 229 MET A N 1
ATOM 1754 C CA . MET A 1 229 ? 14.748 15.093 -21.580 1.00 85.19 229 MET A CA 1
ATOM 1755 C C . MET A 1 229 ? 14.424 16.373 -20.815 1.00 85.19 229 MET A C 1
ATOM 1757 O O . MET A 1 229 ? 15.148 16.710 -19.883 1.00 85.19 229 MET A O 1
ATOM 1761 N N . ASP A 1 230 ? 13.299 17.019 -21.131 1.00 87.38 230 ASP A N 1
ATOM 1762 C CA . ASP A 1 230 ? 12.824 18.210 -20.417 1.00 87.38 230 ASP A CA 1
ATOM 1763 C C . ASP A 1 230 ? 12.538 17.895 -18.943 1.00 87.38 230 ASP A C 1
ATOM 1765 O O . ASP A 1 230 ? 12.912 18.642 -18.032 1.00 87.38 230 ASP A O 1
ATOM 1769 N N . GLY A 1 231 ? 11.906 16.744 -18.690 1.00 85.00 231 GLY A N 1
ATOM 1770 C CA . GLY A 1 231 ? 11.613 16.258 -17.348 1.00 85.00 231 GLY A CA 1
ATOM 1771 C C . GLY A 1 231 ? 12.868 15.950 -16.533 1.00 85.00 231 GLY A C 1
ATOM 1772 O O . GLY A 1 231 ? 12.915 16.309 -15.358 1.00 85.00 231 GLY A O 1
ATOM 1773 N N . ALA A 1 232 ? 13.869 15.310 -17.140 1.00 87.31 232 ALA A N 1
ATOM 1774 C CA . ALA A 1 232 ? 15.157 15.052 -16.502 1.00 87.31 232 ALA A CA 1
ATOM 1775 C C . ALA A 1 232 ? 15.899 16.366 -16.220 1.00 87.31 232 ALA A C 1
ATOM 1777 O O . ALA A 1 232 ? 16.248 16.627 -15.076 1.00 87.31 232 ALA A O 1
ATOM 1778 N N . ALA A 1 233 ? 16.021 17.255 -17.211 1.00 87.50 233 ALA A N 1
ATOM 1779 C CA . ALA A 1 233 ? 16.684 18.551 -17.057 1.00 87.50 233 ALA A CA 1
ATOM 1780 C C . ALA A 1 233 ? 16.049 19.427 -15.962 1.00 87.50 233 ALA A C 1
ATOM 1782 O O . ALA A 1 233 ? 16.756 20.125 -15.240 1.00 87.50 233 ALA A O 1
ATOM 1783 N N . THR A 1 234 ? 14.723 19.366 -15.801 1.00 86.75 234 THR A N 1
ATOM 1784 C CA . THR A 1 234 ? 14.012 20.065 -14.716 1.00 86.75 234 THR A CA 1
ATOM 1785 C C . THR A 1 234 ? 14.372 19.518 -13.328 1.00 86.75 234 THR A C 1
ATOM 1787 O O . THR A 1 234 ? 14.346 20.264 -12.350 1.00 86.75 234 THR A O 1
ATOM 1790 N N . ASN A 1 235 ? 14.677 18.222 -13.223 1.00 81.12 235 ASN A N 1
ATOM 1791 C CA . ASN A 1 235 ? 14.883 17.525 -11.951 1.00 81.12 235 ASN A CA 1
ATOM 1792 C C . ASN A 1 235 ? 16.361 17.318 -11.569 1.00 81.12 235 ASN A C 1
ATOM 1794 O O . ASN A 1 235 ? 16.613 16.880 -10.444 1.00 81.12 235 ASN A O 1
ATOM 1798 N N . GLY A 1 236 ? 17.302 17.678 -12.450 1.00 64.56 236 GLY A N 1
ATOM 1799 C CA . GLY A 1 236 ? 18.754 17.586 -12.234 1.00 64.56 236 GLY A CA 1
ATOM 1800 C C . GLY A 1 236 ? 19.320 16.202 -12.516 1.00 64.56 236 GLY A C 1
ATOM 1801 O O . GLY A 1 236 ? 20.269 15.826 -11.795 1.00 64.56 236 GLY A O 1
#